Protein AF-A0A0A8K7W4-F1 (afdb_monomer_lite)

Foldseek 3Di:
DQPVPDDLQQWKDFLRWIWRWDQDPQGKIKTFTNQQPLVVVCSPCVNQPPPNNQPVAWDADDDPFGKTWHWGQDPVRDIFTKIKTWFLQQADDPDDFDPVQVVVADVVLVVPFGFADPNNLLSLLVPLQVWPPDPLQDRAAAWHFTMKIKHPDFADLVVSNHDPVRNVVNQVNRVVRCVPPIGRDRDDDDSGIIIITMTGDDDAAFQVVCCVVVLDPPVLLVQLQVVVQSNQVSSQKDQRRRDSRQWGAHADPVRDPCDDPVRRGRTYGYDRRRIDGGDPPDDPPPPPPPPPPPDD

Structure (mmCIF, N/CA/C/O backbone):
data_AF-A0A0A8K7W4-F1
#
_entry.id   AF-A0A0A8K7W4-F1
#
loop_
_atom_site.group_PDB
_atom_site.id
_atom_site.type_symbol
_atom_site.label_atom_id
_atom_site.label_alt_id
_atom_site.label_comp_id
_atom_site.label_asym_id
_atom_site.label_entity_id
_atom_site.label_seq_id
_atom_site.pdbx_PDB_ins_code
_atom_site.Cartn_x
_atom_site.Cartn_y
_atom_site.Cartn_z
_atom_site.occupancy
_atom_site.B_iso_or_equiv
_atom_site.auth_seq_id
_atom_site.auth_comp_id
_atom_site.auth_asym_id
_atom_site.auth_atom_id
_atom_site.pdbx_PDB_model_num
ATOM 1 N N . MET A 1 1 ? 16.636 -22.091 -4.682 1.00 82.31 1 MET A N 1
ATOM 2 C CA . MET A 1 1 ? 17.385 -20.881 -4.295 1.00 82.31 1 MET A CA 1
ATOM 3 C C . MET A 1 1 ? 16.558 -20.118 -3.275 1.00 82.31 1 MET A C 1
ATOM 5 O O . MET A 1 1 ? 15.370 -19.902 -3.529 1.00 82.31 1 MET A O 1
ATOM 9 N N . ALA A 1 2 ? 17.126 -19.801 -2.111 1.00 92.31 2 ALA A N 1
ATOM 10 C CA . ALA A 1 2 ? 16.447 -18.953 -1.137 1.00 92.31 2 ALA A CA 1
ATOM 11 C C . ALA A 1 2 ? 16.497 -17.483 -1.582 1.00 92.31 2 ALA A C 1
ATOM 13 O O . ALA A 1 2 ? 17.256 -17.124 -2.477 1.00 92.31 2 ALA A O 1
ATOM 14 N N . PHE A 1 3 ? 15.669 -16.637 -0.970 1.00 94.00 3 PHE A N 1
ATOM 15 C CA . PHE A 1 3 ? 15.637 -15.204 -1.278 1.00 94.00 3 PHE A CA 1
ATOM 16 C C . PHE A 1 3 ? 16.984 -14.521 -0.978 1.00 94.00 3 PHE A C 1
ATOM 18 O O . PHE A 1 3 ? 17.455 -13.699 -1.758 1.00 94.00 3 PHE A O 1
ATOM 25 N N . ASP A 1 4 ? 17.632 -14.893 0.128 1.00 92.94 4 ASP A N 1
ATOM 26 C CA . ASP A 1 4 ? 18.903 -14.289 0.551 1.00 92.94 4 ASP A CA 1
ATOM 27 C C . ASP A 1 4 ? 20.087 -14.696 -0.327 1.00 92.94 4 ASP A C 1
ATOM 29 O O . ASP A 1 4 ? 21.060 -13.949 -0.426 1.00 92.94 4 ASP A O 1
ATOM 33 N N . ASP A 1 5 ? 19.966 -15.815 -1.039 1.00 93.94 5 ASP A N 1
ATOM 34 C CA . ASP A 1 5 ? 21.011 -16.353 -1.913 1.00 93.94 5 ASP A CA 1
ATOM 35 C C . ASP A 1 5 ? 20.944 -15.777 -3.335 1.00 93.94 5 ASP A C 1
ATOM 37 O O . ASP A 1 5 ? 21.675 -16.221 -4.219 1.00 93.94 5 ASP A O 1
ATOM 41 N N . LEU A 1 6 ? 20.043 -14.818 -3.592 1.00 94.12 6 LEU A N 1
ATOM 42 C CA . LEU A 1 6 ? 19.925 -14.215 -4.915 1.00 94.12 6 LEU A CA 1
ATOM 43 C C . LEU A 1 6 ? 21.236 -13.513 -5.315 1.00 94.12 6 LEU A C 1
ATOM 45 O O . LEU A 1 6 ? 21.825 -12.805 -4.487 1.00 94.12 6 LEU A O 1
ATOM 49 N N . PRO A 1 7 ? 21.683 -13.656 -6.574 1.00 94.75 7 PRO A N 1
ATOM 50 C CA . PRO A 1 7 ? 22.788 -12.861 -7.097 1.00 94.75 7 PRO A CA 1
ATOM 51 C C . PRO A 1 7 ? 22.501 -11.353 -6.997 1.00 94.75 7 PRO A C 1
ATOM 53 O O . PRO A 1 7 ? 21.338 -10.929 -6.996 1.00 94.75 7 PRO A O 1
ATOM 56 N N . SER A 1 8 ? 23.547 -10.534 -6.867 1.00 93.06 8 SER A N 1
ATOM 57 C CA . SER A 1 8 ? 23.419 -9.093 -6.594 1.00 93.06 8 SER A CA 1
ATOM 58 C C . SER A 1 8 ? 22.695 -8.336 -7.709 1.00 93.06 8 SER A C 1
ATOM 60 O O . SER A 1 8 ? 21.991 -7.372 -7.425 1.00 93.06 8 SER A O 1
ATOM 62 N N . GLU A 1 9 ? 22.787 -8.809 -8.951 1.00 94.62 9 GLU A N 1
ATOM 63 C CA . GLU A 1 9 ? 22.097 -8.261 -10.118 1.00 94.62 9 GLU A CA 1
ATOM 64 C C . GLU A 1 9 ? 20.568 -8.445 -10.083 1.00 94.62 9 GLU A C 1
ATOM 66 O O . GLU A 1 9 ? 19.843 -7.731 -10.777 1.00 94.62 9 GLU A O 1
ATOM 71 N N . TYR A 1 10 ? 20.065 -9.361 -9.249 1.00 96.19 10 TYR A N 1
ATOM 72 C CA . TYR A 1 10 ? 18.632 -9.553 -8.999 1.00 96.19 10 TYR A CA 1
ATOM 73 C C . TYR A 1 10 ? 18.181 -8.956 -7.669 1.00 96.19 10 TYR A C 1
ATOM 75 O O . TYR A 1 10 ? 16.998 -9.029 -7.345 1.00 96.19 10 TYR A O 1
ATOM 83 N N . LYS A 1 11 ? 19.087 -8.389 -6.872 1.00 97.12 11 LYS A N 1
ATOM 84 C CA . LYS A 1 11 ? 18.750 -7.753 -5.599 1.00 97.12 11 LYS A CA 1
ATOM 85 C C . LYS A 1 11 ? 18.547 -6.262 -5.810 1.00 97.12 11 LYS A C 1
ATOM 87 O O . LYS A 1 11 ? 19.302 -5.628 -6.537 1.00 97.12 11 LYS A O 1
ATOM 92 N N . ALA A 1 12 ? 17.543 -5.711 -5.151 1.00 97.75 12 ALA A N 1
ATOM 93 C CA . ALA A 1 12 ? 17.333 -4.277 -5.040 1.00 97.75 12 ALA A CA 1
ATOM 94 C C . ALA A 1 12 ? 16.832 -3.960 -3.631 1.00 97.75 12 ALA A C 1
ATOM 96 O O . ALA A 1 12 ? 16.160 -4.790 -3.011 1.00 97.75 12 ALA A O 1
ATOM 97 N N . ARG A 1 13 ? 17.115 -2.758 -3.135 1.00 97.81 13 ARG A N 1
ATOM 98 C CA . ARG A 1 13 ? 16.588 -2.281 -1.855 1.00 97.81 13 ARG A CA 1
ATOM 99 C C . ARG A 1 13 ? 16.109 -0.845 -1.974 1.00 97.81 13 ARG A C 1
ATOM 101 O O . ARG A 1 13 ? 16.822 0.000 -2.499 1.00 97.81 13 ARG A O 1
ATOM 108 N N . ALA A 1 14 ? 14.921 -0.601 -1.436 1.00 97.81 14 ALA A N 1
ATOM 109 C CA . ALA A 1 14 ? 14.337 0.726 -1.289 1.00 97.81 14 ALA A CA 1
ATOM 110 C C . ALA A 1 14 ? 13.471 0.760 -0.024 1.00 97.81 14 ALA A C 1
ATOM 112 O O . ALA A 1 14 ? 12.779 -0.216 0.283 1.00 97.81 14 ALA A O 1
ATOM 113 N N . TYR A 1 15 ? 13.536 1.866 0.710 1.00 96.69 15 TYR A N 1
ATOM 114 C CA . TYR A 1 15 ? 12.810 2.143 1.948 1.00 96.69 15 TYR A CA 1
ATOM 115 C C . TYR A 1 15 ? 12.906 1.000 2.973 1.00 96.69 15 TYR A C 1
ATOM 117 O O . TYR A 1 15 ? 11.920 0.580 3.576 1.00 96.69 15 TYR A O 1
ATOM 125 N N . GLY A 1 16 ? 14.107 0.429 3.131 1.00 94.75 16 GLY A N 1
ATOM 126 C CA . GLY A 1 16 ? 14.370 -0.667 4.075 1.00 94.75 16 GLY A CA 1
ATOM 127 C C . GLY A 1 16 ? 13.765 -2.031 3.700 1.00 94.75 16 GLY A C 1
ATOM 128 O O . GLY A 1 16 ? 13.776 -2.957 4.526 1.00 94.75 16 GLY A O 1
ATOM 129 N N . VAL A 1 17 ? 13.253 -2.176 2.472 1.00 97.19 17 VAL A N 1
ATOM 130 C CA . VAL A 1 17 ? 12.689 -3.423 1.936 1.00 97.19 17 VAL A CA 1
ATOM 131 C C . VAL A 1 17 ? 13.624 -4.016 0.893 1.00 97.19 17 VAL A C 1
ATOM 133 O O . VAL A 1 17 ? 14.025 -3.342 -0.052 1.00 97.19 17 VAL A O 1
ATOM 136 N N . ASP A 1 18 ? 13.934 -5.300 1.058 1.00 97.50 18 ASP A N 1
ATOM 137 C CA . ASP A 1 18 ? 14.662 -6.084 0.064 1.00 97.50 18 ASP A CA 1
ATOM 138 C C . ASP A 1 18 ? 13.711 -6.644 -0.990 1.00 97.50 18 ASP A C 1
ATOM 140 O O . ASP A 1 18 ? 12.664 -7.224 -0.664 1.00 97.50 18 ASP A O 1
ATOM 144 N N . TYR A 1 19 ? 14.137 -6.551 -2.245 1.00 98.19 19 TYR A N 1
ATOM 145 C CA . TYR A 1 19 ? 13.419 -7.048 -3.404 1.00 98.19 19 TYR A CA 1
ATOM 146 C C . TYR A 1 19 ? 14.279 -7.998 -4.232 1.00 98.19 19 TYR A C 1
ATOM 148 O O . TYR A 1 19 ? 15.460 -7.747 -4.470 1.00 98.19 19 TYR A O 1
ATOM 156 N N . ALA A 1 20 ? 13.640 -9.042 -4.754 1.00 97.69 20 ALA A N 1
ATOM 157 C CA . ALA A 1 20 ? 14.099 -9.710 -5.959 1.00 97.69 20 ALA A CA 1
ATOM 158 C C . ALA A 1 20 ? 13.553 -8.933 -7.166 1.00 97.69 20 ALA A C 1
ATOM 160 O O . ALA A 1 20 ? 12.340 -8.939 -7.404 1.00 97.69 20 ALA A O 1
ATOM 161 N N . ARG A 1 21 ? 14.425 -8.241 -7.900 1.00 97.00 21 ARG A N 1
ATOM 162 C CA . ARG A 1 21 ? 14.105 -7.503 -9.124 1.00 97.00 21 ARG A CA 1
ATOM 163 C C . ARG A 1 21 ? 14.214 -8.432 -10.327 1.00 97.00 21 ARG A C 1
ATOM 165 O O . ARG A 1 21 ? 15.270 -8.989 -10.607 1.00 97.00 21 ARG A O 1
ATOM 172 N N . LEU A 1 22 ? 13.118 -8.565 -11.062 1.00 95.44 22 LEU A N 1
ATOM 173 C CA . LEU A 1 22 ? 13.018 -9.376 -12.267 1.00 95.44 22 LEU A CA 1
ATOM 174 C C . LEU A 1 22 ? 12.632 -8.485 -13.448 1.00 95.44 22 LEU A C 1
ATOM 176 O O . LEU A 1 22 ? 11.521 -7.953 -13.499 1.00 95.44 22 LEU A O 1
ATOM 180 N N . CYS A 1 23 ? 13.534 -8.362 -14.418 1.00 94.06 23 CYS A N 1
ATOM 181 C CA . CYS A 1 23 ? 13.220 -7.784 -15.721 1.00 94.06 23 CYS A CA 1
ATOM 182 C C . CYS A 1 23 ? 12.486 -8.835 -16.556 1.00 94.06 23 CYS A C 1
ATOM 184 O O . CYS A 1 23 ? 13.031 -9.897 -16.857 1.00 94.06 23 CYS A O 1
ATOM 186 N N . LEU A 1 24 ? 11.236 -8.560 -16.910 1.00 93.38 24 LEU A N 1
ATOM 187 C CA . LEU A 1 24 ? 10.410 -9.474 -17.686 1.00 93.38 24 LEU A CA 1
ATOM 188 C C . LEU A 1 24 ? 10.626 -9.264 -19.186 1.00 93.38 24 LEU A C 1
ATOM 190 O O . LEU A 1 24 ? 10.912 -8.157 -19.651 1.00 93.38 24 LEU A O 1
ATOM 194 N N . LEU A 1 25 ? 10.414 -10.333 -19.956 1.00 85.06 25 LEU A N 1
ATOM 195 C CA . LEU A 1 25 ? 10.383 -10.258 -21.414 1.00 85.06 25 LEU A CA 1
ATOM 196 C C . LEU A 1 25 ? 9.334 -9.218 -21.848 1.00 85.06 25 LEU A C 1
ATOM 198 O O . LEU A 1 25 ? 8.187 -9.272 -21.404 1.00 85.06 25 LEU A O 1
ATOM 202 N N . GLY A 1 26 ? 9.738 -8.253 -22.676 1.00 83.31 26 GLY A N 1
ATOM 203 C CA . GLY A 1 26 ? 8.896 -7.118 -23.075 1.00 83.31 26 GLY A CA 1
ATOM 204 C C . GLY A 1 26 ? 9.108 -5.831 -22.266 1.00 83.31 26 GLY A C 1
ATOM 205 O O . GLY A 1 26 ? 8.450 -4.838 -22.553 1.00 83.31 26 GLY A O 1
ATOM 206 N N . GLY A 1 27 ? 10.028 -5.812 -21.292 1.00 90.44 27 GLY A N 1
ATOM 207 C CA . GLY A 1 27 ? 10.525 -4.578 -20.656 1.00 90.44 27 GLY A CA 1
ATOM 208 C C . GLY A 1 27 ? 9.775 -4.115 -19.401 1.00 90.44 27 GLY A C 1
ATOM 209 O O . GLY A 1 27 ? 10.012 -3.002 -18.927 1.00 90.44 27 GLY A O 1
ATOM 210 N N . GLY A 1 28 ? 8.857 -4.939 -18.884 1.00 95.44 28 GLY A N 1
ATOM 211 C CA . GLY A 1 28 ? 8.225 -4.721 -17.581 1.00 95.44 28 GLY A CA 1
ATOM 212 C C . GLY A 1 28 ? 9.114 -5.194 -16.435 1.00 95.44 28 GLY A C 1
ATOM 213 O O . GLY A 1 28 ? 9.965 -6.063 -16.620 1.00 95.44 28 GLY A O 1
ATOM 214 N N . GLU A 1 29 ? 8.884 -4.669 -15.239 1.00 97.38 29 GLU A N 1
ATOM 215 C CA . GLU A 1 29 ? 9.682 -4.992 -14.054 1.00 97.38 29 GLU A CA 1
ATOM 216 C C . GLU A 1 29 ? 8.804 -5.514 -12.927 1.00 97.38 29 GLU A C 1
ATOM 218 O O . GLU A 1 29 ? 7.750 -4.951 -12.633 1.00 97.38 29 GLU A O 1
ATOM 223 N N . LEU A 1 30 ? 9.251 -6.586 -12.279 1.00 97.81 30 LEU A N 1
ATOM 224 C CA . LEU A 1 30 ? 8.610 -7.157 -11.103 1.00 97.81 30 LEU A CA 1
ATOM 225 C C . LEU A 1 30 ? 9.585 -7.136 -9.925 1.00 97.81 30 LEU A C 1
ATOM 227 O O . LEU A 1 30 ? 10.683 -7.676 -10.014 1.00 97.81 30 LEU A O 1
ATOM 231 N N . PHE A 1 31 ? 9.154 -6.565 -8.809 1.00 98.31 31 PHE A N 1
ATOM 232 C CA . PHE A 1 31 ? 9.896 -6.504 -7.556 1.00 98.31 31 PHE A CA 1
ATOM 233 C C . PHE A 1 31 ? 9.180 -7.374 -6.528 1.00 98.31 31 PHE A C 1
ATOM 235 O O . PHE A 1 31 ? 8.089 -7.030 -6.079 1.00 98.31 31 PHE A O 1
ATOM 242 N N . LEU A 1 32 ? 9.760 -8.517 -6.166 1.00 98.06 32 LEU A N 1
ATOM 243 C CA . LEU A 1 32 ? 9.189 -9.438 -5.179 1.00 98.06 32 LEU A CA 1
ATOM 244 C C . LEU A 1 32 ? 9.808 -9.192 -3.813 1.00 98.06 32 LEU A C 1
ATOM 246 O O . LEU A 1 32 ? 11.025 -9.246 -3.679 1.00 98.06 32 LEU A O 1
ATOM 250 N N . THR A 1 33 ? 8.986 -9.008 -2.787 1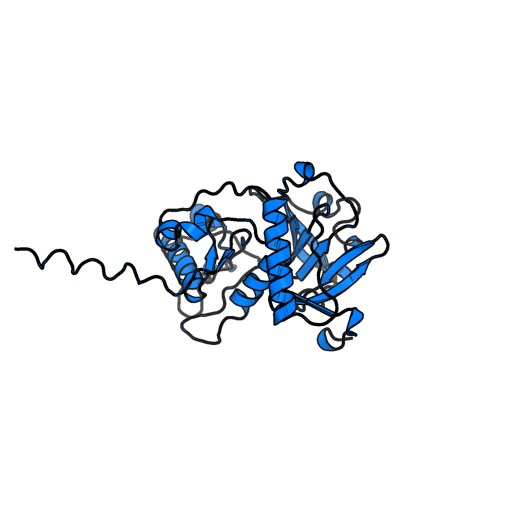.00 97.50 33 THR A N 1
ATOM 251 C CA . THR A 1 33 ? 9.486 -8.985 -1.409 1.00 97.50 33 THR A CA 1
ATOM 252 C C . THR A 1 33 ? 9.793 -10.405 -0.932 1.00 97.50 33 THR A C 1
ATOM 254 O O . THR A 1 33 ? 9.353 -11.402 -1.519 1.00 97.50 33 THR A O 1
ATOM 257 N N . ARG A 1 34 ? 10.440 -10.517 0.231 1.00 95.19 34 ARG A N 1
ATOM 258 C CA . ARG A 1 34 ? 10.579 -11.794 0.946 1.00 95.19 34 ARG A CA 1
ATOM 259 C C . ARG A 1 34 ? 9.234 -12.495 1.191 1.00 95.19 34 ARG A C 1
ATOM 261 O O . ARG A 1 34 ? 9.162 -13.719 1.111 1.00 95.19 34 ARG A O 1
ATOM 268 N N . TYR A 1 35 ? 8.159 -11.742 1.449 1.00 93.75 35 TYR A N 1
ATOM 269 C CA . TYR A 1 35 ? 6.816 -12.311 1.618 1.00 93.75 35 TYR A CA 1
ATOM 270 C C . TYR A 1 35 ? 6.252 -12.870 0.307 1.00 93.75 35 TYR A C 1
ATOM 272 O O . TYR A 1 35 ? 5.557 -13.887 0.323 1.00 93.75 35 TYR A O 1
ATOM 280 N N . GLY A 1 36 ? 6.545 -12.217 -0.820 1.00 93.81 36 GLY A N 1
ATOM 281 C CA . GLY A 1 36 ? 6.115 -12.647 -2.149 1.00 93.81 36 GLY A CA 1
ATOM 282 C C . GLY A 1 36 ? 6.945 -13.782 -2.744 1.00 93.81 36 GLY A C 1
ATOM 283 O O . GLY A 1 36 ? 6.450 -14.486 -3.621 1.00 93.81 36 GLY A O 1
ATOM 284 N N . TRP A 1 37 ? 8.172 -14.012 -2.263 1.00 93.56 37 TRP A N 1
ATOM 285 C CA . TRP A 1 37 ? 9.111 -14.968 -2.862 1.00 93.56 37 TRP A CA 1
ATOM 286 C C . TRP A 1 37 ? 8.556 -16.393 -2.983 1.00 93.56 37 TRP A C 1
ATOM 288 O O . TRP A 1 37 ? 8.626 -17.007 -4.050 1.00 93.56 37 TRP A O 1
ATOM 298 N N . GLY A 1 38 ? 7.914 -16.896 -1.922 1.00 88.88 38 GLY A N 1
ATOM 299 C CA . GLY A 1 38 ? 7.271 -18.218 -1.924 1.00 88.88 38 GLY A CA 1
ATOM 300 C C . GLY A 1 38 ? 6.084 -18.336 -2.893 1.00 88.88 38 GLY A C 1
ATOM 301 O O . GLY A 1 38 ? 5.632 -19.439 -3.193 1.00 88.88 38 GLY A O 1
ATOM 302 N N . LEU A 1 39 ? 5.589 -17.207 -3.403 1.00 88.31 39 LEU A N 1
ATOM 303 C CA . LEU A 1 39 ? 4.524 -17.106 -4.397 1.00 88.31 39 LEU A CA 1
ATOM 304 C C . LEU A 1 39 ? 5.039 -16.599 -5.753 1.00 88.31 39 LEU A C 1
ATOM 306 O O . LEU A 1 39 ? 4.220 -16.294 -6.614 1.00 88.31 39 LEU A O 1
ATOM 310 N N . SER A 1 40 ? 6.355 -16.533 -5.980 1.00 90.06 40 SER A N 1
ATOM 311 C CA . SER A 1 40 ? 6.983 -15.918 -7.165 1.00 90.06 40 SER A CA 1
ATOM 312 C C . SER A 1 40 ? 6.325 -16.308 -8.494 1.00 90.06 40 SER A C 1
ATOM 314 O O . SER A 1 40 ? 5.899 -15.435 -9.245 1.00 90.06 40 SER A O 1
ATOM 316 N N . LYS A 1 41 ? 6.119 -17.609 -8.750 1.00 88.75 41 LYS A N 1
ATOM 317 C CA . LYS A 1 41 ? 5.446 -18.108 -9.971 1.00 88.75 41 LYS A CA 1
ATOM 318 C C . LYS A 1 41 ? 4.016 -17.579 -10.157 1.00 88.75 41 LYS A C 1
ATOM 320 O O . LYS A 1 41 ? 3.548 -17.481 -11.285 1.00 88.75 41 LYS A O 1
ATOM 325 N N . ARG A 1 42 ? 3.308 -17.282 -9.064 1.00 89.94 42 ARG A N 1
ATOM 326 C CA . ARG A 1 42 ? 1.924 -16.771 -9.056 1.00 89.94 42 ARG A CA 1
ATOM 327 C C . ARG A 1 42 ? 1.852 -15.250 -8.966 1.00 89.94 42 ARG A C 1
ATOM 329 O O . ARG A 1 42 ? 0.838 -14.681 -9.341 1.00 89.94 42 ARG A O 1
ATOM 336 N N . ALA A 1 43 ? 2.923 -14.607 -8.515 1.00 89.69 43 ALA A N 1
ATOM 337 C CA . ALA A 1 43 ? 3.079 -13.161 -8.562 1.00 89.69 43 ALA A CA 1
ATOM 338 C C . ALA A 1 43 ? 3.478 -12.659 -9.965 1.00 89.69 43 ALA A C 1
ATOM 340 O O . ALA A 1 43 ? 3.355 -11.467 -10.236 1.00 89.69 43 ALA A O 1
ATOM 341 N N . LEU A 1 44 ? 3.903 -13.548 -10.876 1.00 92.38 44 LEU A N 1
ATOM 342 C CA . LEU A 1 44 ? 4.152 -13.194 -12.275 1.00 92.38 44 LEU A CA 1
ATOM 343 C C . LEU A 1 44 ? 2.885 -12.620 -12.942 1.00 92.38 44 LEU A C 1
ATOM 345 O O . LEU A 1 44 ? 1.823 -13.238 -12.836 1.00 92.38 44 LEU A O 1
ATOM 349 N N . PRO A 1 45 ? 2.995 -11.525 -13.720 1.00 92.38 45 PRO A N 1
ATOM 350 C CA . PRO A 1 45 ? 1.856 -10.872 -14.374 1.00 92.38 45 PRO A CA 1
ATOM 351 C C . PRO A 1 45 ? 0.993 -11.806 -15.226 1.00 92.38 45 PRO A C 1
ATOM 353 O O . PRO A 1 45 ? -0.213 -11.621 -15.307 1.00 92.38 45 PRO A O 1
ATOM 356 N N . LYS A 1 46 ? 1.564 -12.856 -15.830 1.00 91.12 46 LYS A N 1
ATOM 357 C CA . LYS A 1 46 ? 0.793 -13.848 -16.604 1.00 91.12 46 LYS A CA 1
ATOM 358 C C . LYS A 1 46 ? -0.325 -14.515 -15.787 1.00 91.12 46 LYS A C 1
ATOM 360 O O . LYS A 1 46 ? -1.316 -14.951 -16.359 1.00 91.12 46 LYS A O 1
ATOM 365 N N . ALA A 1 47 ? -0.167 -14.618 -14.468 1.00 89.12 47 ALA A N 1
ATOM 366 C CA . ALA A 1 47 ? -1.142 -15.272 -13.605 1.00 89.12 47 ALA A CA 1
ATOM 367 C C . ALA A 1 47 ? -2.355 -14.391 -13.263 1.00 89.12 47 ALA A C 1
ATOM 369 O O . ALA A 1 47 ? -3.381 -14.942 -12.878 1.00 89.12 47 ALA A O 1
ATOM 370 N N . TRP A 1 48 ? -2.247 -13.062 -13.371 1.00 92.19 48 TRP A N 1
ATOM 371 C CA . TRP A 1 48 ? -3.266 -12.146 -12.837 1.00 92.19 48 TRP A CA 1
ATOM 372 C C . TRP A 1 48 ? -3.417 -10.816 -13.594 1.00 92.19 48 TRP A C 1
ATOM 374 O O . TRP A 1 48 ? -4.450 -10.183 -13.462 1.00 92.19 48 TRP A O 1
ATOM 384 N N . PHE A 1 49 ? -2.435 -10.360 -14.372 1.00 93.69 49 PHE A N 1
ATOM 385 C CA . PHE A 1 49 ? -2.452 -9.052 -15.043 1.00 93.69 49 PHE A CA 1
ATOM 386 C C . PHE A 1 49 ? -2.717 -9.117 -16.546 1.00 93.69 49 PHE A C 1
ATOM 388 O O . PHE A 1 49 ? -3.498 -8.326 -17.069 1.00 93.69 49 PHE A O 1
ATOM 395 N N . ILE A 1 50 ? -2.012 -10.014 -17.242 1.00 91.25 50 ILE A N 1
ATOM 396 C CA . ILE A 1 50 ? -2.069 -10.115 -18.706 1.00 91.25 50 ILE A CA 1
ATOM 397 C C . ILE A 1 50 ? -3.513 -10.370 -19.139 1.00 91.25 50 ILE A C 1
ATOM 399 O O . ILE A 1 50 ? -4.220 -11.123 -18.472 1.00 91.25 50 ILE A O 1
ATOM 403 N N . ASP A 1 51 ? -3.932 -9.708 -20.218 1.00 91.50 51 ASP A N 1
ATOM 404 C CA . ASP A 1 51 ? -5.307 -9.716 -20.734 1.00 91.50 51 ASP A CA 1
ATOM 405 C C . ASP A 1 51 ? -6.354 -9.222 -19.720 1.00 91.50 51 ASP A C 1
ATOM 407 O O . ASP A 1 51 ? -7.511 -9.592 -19.792 1.00 91.50 51 ASP A O 1
ATOM 411 N N . GLN A 1 52 ? -5.955 -8.381 -18.756 1.00 92.69 52 GLN A N 1
ATOM 412 C CA . GLN A 1 52 ? -6.847 -7.838 -17.718 1.00 92.69 52 GLN A CA 1
ATOM 413 C C . GLN A 1 52 ? -7.486 -8.914 -16.820 1.00 92.69 52 GLN A C 1
ATOM 415 O O . GLN A 1 52 ? -8.527 -8.690 -16.207 1.00 92.69 52 GLN A O 1
ATOM 420 N N . ARG A 1 53 ? -6.821 -10.065 -16.644 1.00 92.81 53 ARG A N 1
ATOM 421 C CA . ARG A 1 53 ? -7.301 -11.181 -15.801 1.00 92.81 53 ARG A CA 1
ATOM 422 C C . ARG A 1 53 ? -7.741 -10.781 -14.389 1.00 92.81 53 ARG A C 1
ATOM 424 O O . ARG A 1 53 ? -8.596 -11.452 -13.814 1.00 92.81 53 ARG A O 1
ATOM 431 N N . TYR A 1 54 ? -7.164 -9.729 -13.808 1.00 94.50 54 TYR A N 1
ATOM 432 C CA . TYR A 1 54 ? -7.527 -9.228 -12.477 1.00 94.50 54 TYR A CA 1
ATOM 433 C C . TYR A 1 54 ? -8.971 -8.722 -12.428 1.00 94.50 54 TYR A C 1
ATOM 435 O O . TYR A 1 54 ? -9.585 -8.759 -11.367 1.00 94.50 54 TYR A O 1
ATOM 443 N N . GLU A 1 55 ? -9.495 -8.252 -13.556 1.00 94.56 55 GLU A N 1
ATOM 444 C CA . GLU A 1 55 ? -10.861 -7.771 -13.710 1.00 94.56 55 GLU A CA 1
ATOM 445 C C . GLU A 1 55 ? -11.797 -8.916 -14.100 1.00 94.56 55 GLU A C 1
ATOM 447 O O . GLU A 1 55 ? -12.866 -9.049 -13.518 1.00 94.56 55 GLU A O 1
ATOM 452 N N . GLU A 1 56 ? -11.359 -9.802 -14.999 1.00 92.62 56 GLU A N 1
ATOM 453 C CA . GLU A 1 56 ? -12.156 -10.955 -15.444 1.00 92.62 56 GLU A CA 1
ATOM 454 C C . GLU A 1 56 ? -12.410 -11.981 -14.329 1.00 92.62 56 GLU A C 1
ATOM 456 O O . GLU A 1 56 ? -13.488 -12.565 -14.236 1.00 92.62 56 GLU A O 1
ATOM 461 N N . THR A 1 57 ? -11.394 -12.244 -13.501 1.00 91.25 57 THR A N 1
ATOM 462 C CA . THR A 1 57 ? -11.437 -13.295 -12.464 1.00 91.25 57 THR A CA 1
ATOM 463 C C . THR A 1 57 ? -11.551 -12.741 -11.051 1.00 91.25 57 THR A C 1
ATOM 465 O O . THR A 1 57 ? -11.847 -13.485 -10.113 1.00 91.25 57 THR A O 1
ATOM 468 N N . GLY A 1 58 ? -11.269 -11.451 -10.881 1.00 94.12 58 GLY A N 1
ATOM 469 C CA . GLY A 1 58 ? -11.321 -10.782 -9.594 1.00 94.12 58 GLY A CA 1
ATOM 470 C C . GLY A 1 58 ? -12.641 -10.064 -9.354 1.00 94.12 58 GLY A C 1
ATOM 471 O O . GLY A 1 58 ? -13.500 -9.941 -10.219 1.00 94.12 58 GLY A O 1
ATOM 472 N N . LYS A 1 59 ? -12.785 -9.552 -8.135 1.00 96.00 59 LYS A N 1
ATOM 473 C CA . LYS A 1 59 ? -13.872 -8.655 -7.741 1.00 96.00 59 LYS A CA 1
ATOM 474 C C . LYS A 1 59 ? -13.281 -7.291 -7.411 1.00 96.00 59 LYS A C 1
ATOM 476 O O . LYS A 1 59 ? -12.410 -7.206 -6.539 1.00 96.00 59 LYS A O 1
ATOM 481 N N . LYS A 1 60 ? -13.762 -6.232 -8.067 1.00 96.31 60 LYS A N 1
ATOM 482 C CA . LYS A 1 60 ? -13.440 -4.853 -7.675 1.00 96.31 60 LYS A CA 1
ATOM 483 C C . LYS A 1 60 ? -13.955 -4.604 -6.257 1.00 96.31 60 LYS A C 1
ATOM 485 O O . LYS A 1 60 ? -15.084 -4.969 -5.936 1.00 96.31 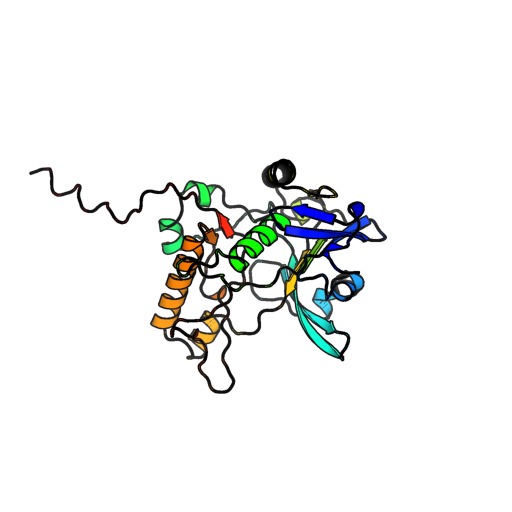60 LYS A O 1
ATOM 490 N N . LEU A 1 61 ? -13.103 -4.048 -5.407 1.00 93.06 61 LEU A N 1
ATOM 491 C CA . LEU A 1 61 ? -13.457 -3.681 -4.040 1.00 93.06 61 LEU A CA 1
ATOM 492 C C . LEU A 1 61 ? -13.975 -2.245 -4.007 1.00 93.06 61 LEU A C 1
ATOM 494 O O . LEU A 1 61 ? -13.537 -1.409 -4.800 1.00 93.06 61 LEU A O 1
ATOM 498 N N . ASP A 1 62 ? -14.886 -1.974 -3.079 1.00 87.19 62 ASP A N 1
ATOM 499 C CA . ASP A 1 62 ? -15.446 -0.639 -2.895 1.00 87.19 62 ASP A CA 1
ATOM 500 C C . ASP A 1 62 ? -14.375 0.345 -2.408 1.00 87.19 62 ASP A C 1
ATOM 502 O O . ASP A 1 62 ? -13.489 -0.001 -1.622 1.00 87.19 62 ASP A O 1
ATOM 506 N N . GLY A 1 63 ? -14.452 1.588 -2.885 1.00 84.31 63 GLY A N 1
ATOM 507 C CA . GLY A 1 63 ? -13.507 2.650 -2.548 1.00 84.31 63 GLY A CA 1
ATOM 508 C C . GLY A 1 63 ? -13.215 3.586 -3.720 1.00 84.31 63 GLY A C 1
ATOM 509 O O . GLY A 1 63 ? -13.739 3.426 -4.821 1.00 84.31 63 GLY A O 1
ATOM 510 N N . THR A 1 64 ? -12.365 4.586 -3.473 1.00 82.19 64 THR A N 1
ATOM 511 C CA . THR A 1 64 ? -11.965 5.582 -4.488 1.00 82.19 64 THR A CA 1
ATOM 512 C C . THR A 1 64 ? -10.777 5.135 -5.343 1.00 82.19 64 THR A C 1
ATOM 514 O O . THR A 1 64 ? -10.512 5.730 -6.384 1.00 82.19 64 THR A O 1
ATOM 517 N N . GLY A 1 65 ? -10.050 4.099 -4.914 1.00 86.62 65 GLY A N 1
ATOM 518 C CA . GLY A 1 65 ? -8.928 3.519 -5.650 1.00 86.62 65 GLY A CA 1
ATOM 519 C C . GLY A 1 65 ? -9.338 2.386 -6.595 1.00 86.62 65 GLY A C 1
ATOM 520 O O . GLY A 1 65 ? -10.433 1.829 -6.515 1.00 86.62 65 GLY A O 1
ATOM 521 N N . THR A 1 66 ? -8.414 1.990 -7.469 1.00 94.44 66 THR A N 1
ATOM 522 C CA . THR A 1 66 ? -8.581 0.823 -8.345 1.00 94.44 66 THR A CA 1
ATOM 523 C C . THR A 1 66 ? -7.974 -0.402 -7.667 1.00 94.44 66 THR A C 1
ATOM 525 O O . THR A 1 66 ? -6.769 -0.657 -7.761 1.00 94.44 66 THR A O 1
ATOM 528 N N . VAL A 1 67 ? -8.816 -1.133 -6.932 1.00 96.25 67 VAL A N 1
ATOM 529 C CA . VAL A 1 67 ? -8.414 -2.279 -6.109 1.00 96.25 67 VAL A CA 1
ATOM 530 C C . VAL A 1 67 ? -9.286 -3.491 -6.419 1.00 96.25 67 VAL A C 1
ATOM 532 O O . VAL A 1 67 ? -10.510 -3.397 -6.428 1.00 96.25 67 VAL A O 1
ATOM 535 N N . TYR A 1 68 ? -8.656 -4.644 -6.623 1.00 97.44 68 TYR A N 1
ATOM 536 C CA . TYR A 1 68 ? -9.321 -5.912 -6.910 1.00 97.44 68 TYR A CA 1
ATOM 537 C C . TYR A 1 68 ? -8.891 -6.984 -5.913 1.00 97.44 68 TYR A C 1
ATOM 539 O O . TYR A 1 68 ? -7.707 -7.108 -5.594 1.00 97.44 68 TYR A O 1
ATOM 547 N N . ARG A 1 69 ? -9.841 -7.804 -5.461 1.00 96.19 69 ARG A N 1
ATOM 548 C CA . ARG A 1 69 ? -9.565 -9.101 -4.836 1.00 96.19 69 ARG A CA 1
ATOM 549 C C . ARG A 1 69 ? -9.513 -10.150 -5.936 1.00 96.19 69 ARG A C 1
ATOM 551 O O . ARG A 1 69 ? -10.520 -10.381 -6.596 1.00 96.19 69 ARG A O 1
ATOM 558 N N . VAL A 1 70 ? -8.359 -10.782 -6.117 1.00 95.56 70 VAL A N 1
ATOM 559 C CA . VAL A 1 70 ? -8.125 -11.757 -7.189 1.00 95.56 70 VAL A CA 1
ATOM 560 C C . VAL A 1 70 ? -7.816 -13.125 -6.575 1.00 95.56 70 VAL A C 1
ATOM 562 O O . VAL A 1 70 ? -6.947 -13.210 -5.702 1.00 95.56 70 VAL A O 1
ATOM 565 N N . PRO A 1 71 ? -8.492 -14.204 -6.997 1.00 92.88 71 PRO A N 1
ATOM 566 C CA . PRO A 1 71 ? -8.132 -15.555 -6.594 1.00 92.88 71 PRO A CA 1
ATOM 567 C C . PRO A 1 71 ? -6.894 -16.036 -7.365 1.00 92.88 71 PRO A C 1
ATOM 569 O O . PRO A 1 71 ? -6.829 -15.951 -8.588 1.00 92.88 71 PRO A O 1
ATOM 572 N N . ILE A 1 72 ? -5.912 -16.600 -6.662 1.00 89.75 72 ILE A N 1
ATOM 573 C CA . ILE A 1 72 ? -4.749 -17.266 -7.260 1.00 89.75 72 ILE A CA 1
ATOM 574 C C . ILE A 1 72 ? -4.673 -18.733 -6.839 1.00 89.75 72 ILE A C 1
ATOM 576 O O . ILE A 1 72 ? -4.789 -19.084 -5.664 1.00 89.75 72 ILE A O 1
ATOM 580 N N . VAL A 1 73 ? -4.420 -19.608 -7.810 1.00 83.50 73 VAL A N 1
ATOM 581 C CA . VAL A 1 73 ? -4.226 -21.044 -7.572 1.00 83.50 73 VAL A CA 1
ATOM 582 C C . VAL A 1 73 ? -2.825 -21.285 -7.008 1.00 83.50 73 VAL A C 1
ATOM 584 O O . VAL A 1 73 ? -1.837 -20.842 -7.594 1.00 83.50 73 VAL A O 1
ATOM 587 N N . VAL A 1 74 ? -2.696 -22.015 -5.900 1.00 78.81 74 VAL A N 1
ATOM 588 C CA . VAL A 1 74 ? -1.402 -22.441 -5.332 1.00 78.81 74 VAL A CA 1
ATOM 589 C C . VAL A 1 74 ? -1.158 -23.948 -5.559 1.00 78.81 74 VAL A C 1
ATOM 591 O O . VAL A 1 74 ? -2.101 -24.668 -5.874 1.00 78.81 74 VAL A O 1
ATOM 594 N N . PRO A 1 75 ? 0.092 -24.458 -5.464 1.00 65.69 75 PRO A N 1
ATOM 595 C CA . PRO A 1 75 ? 0.460 -25.809 -5.928 1.00 65.69 75 PRO A CA 1
ATOM 596 C C . PRO A 1 75 ? -0.328 -26.993 -5.343 1.00 65.69 75 PRO A C 1
ATOM 598 O O . PRO A 1 75 ? -0.392 -28.031 -5.983 1.00 65.69 75 PRO A O 1
ATOM 601 N N . VAL A 1 76 ? -0.956 -26.846 -4.173 1.00 68.44 76 VAL A N 1
ATOM 602 C CA . VAL A 1 76 ? -1.763 -27.906 -3.529 1.00 68.44 76 VAL A CA 1
ATOM 603 C C . VAL A 1 76 ? -3.234 -27.861 -3.991 1.00 68.44 76 VAL A C 1
ATOM 605 O O . VAL A 1 76 ? -4.134 -28.267 -3.268 1.00 68.44 76 VAL A O 1
ATOM 608 N N . GLY A 1 77 ? -3.525 -27.251 -5.145 1.00 60.81 77 GLY A N 1
ATOM 609 C CA . GLY A 1 77 ? -4.895 -27.050 -5.645 1.00 60.81 77 GLY A CA 1
ATOM 610 C C . GLY A 1 77 ? -5.742 -26.061 -4.831 1.00 60.81 77 GLY A C 1
ATOM 611 O O . GLY A 1 77 ? -6.844 -25.717 -5.241 1.00 60.81 77 GLY A O 1
ATOM 612 N N . ALA A 1 78 ? -5.235 -25.564 -3.701 1.00 72.81 78 ALA A N 1
ATOM 613 C CA . ALA A 1 78 ? -5.899 -24.536 -2.917 1.00 72.81 78 ALA A CA 1
ATOM 614 C C . ALA A 1 78 ? -5.894 -23.186 -3.653 1.00 72.81 78 ALA A C 1
ATOM 616 O O . ALA A 1 78 ? -4.945 -22.843 -4.363 1.00 72.81 78 ALA A O 1
ATOM 617 N N . THR A 1 79 ? -6.925 -22.384 -3.414 1.00 80.62 79 THR A N 1
ATOM 618 C CA . THR A 1 79 ? -6.991 -20.991 -3.864 1.00 80.62 79 THR A CA 1
ATOM 619 C C . THR A 1 79 ? -6.621 -20.074 -2.705 1.00 80.62 79 THR A C 1
ATOM 621 O O . THR A 1 79 ? -7.063 -20.269 -1.569 1.00 80.62 79 THR A O 1
ATOM 624 N N . LYS A 1 80 ? -5.782 -19.073 -2.970 1.00 86.50 80 LYS A N 1
ATOM 625 C CA . LYS A 1 80 ? -5.532 -17.960 -2.051 1.00 86.50 80 LYS A CA 1
ATOM 626 C C . LYS A 1 80 ? -5.984 -16.673 -2.704 1.00 86.50 80 LYS A C 1
ATOM 628 O O . LYS A 1 80 ? -5.768 -16.486 -3.891 1.00 86.50 80 LYS A O 1
ATOM 633 N N . ASP A 1 81 ? -6.540 -15.775 -1.911 1.00 92.25 81 ASP A N 1
ATOM 634 C CA . ASP A 1 81 ? -6.870 -14.443 -2.392 1.00 92.25 81 ASP A CA 1
ATOM 635 C C . ASP A 1 81 ? -5.686 -13.497 -2.217 1.00 92.25 81 ASP A C 1
ATOM 637 O O . ASP A 1 81 ? -4.942 -13.539 -1.225 1.00 92.25 81 ASP A O 1
ATOM 641 N N . VAL A 1 82 ? -5.547 -12.614 -3.189 1.00 94.81 82 VAL A N 1
ATOM 642 C CA . VAL A 1 82 ? -4.588 -11.514 -3.217 1.00 94.81 82 VAL A CA 1
ATOM 643 C C . VAL A 1 82 ? -5.322 -10.224 -3.539 1.00 94.81 82 VAL A C 1
ATOM 645 O O . VAL A 1 82 ? -6.444 -10.233 -4.045 1.00 94.81 82 VAL A O 1
ATOM 648 N N . VAL A 1 83 ? -4.682 -9.106 -3.228 1.00 96.31 83 VAL A N 1
ATOM 649 C CA . VAL A 1 83 ? -5.156 -7.778 -3.598 1.00 96.31 83 VAL A CA 1
ATOM 650 C C . VAL A 1 83 ? -4.257 -7.236 -4.694 1.00 96.31 83 VAL A C 1
ATOM 652 O O . VAL A 1 83 ? -3.044 -7.154 -4.501 1.00 96.31 83 VAL A O 1
ATOM 655 N N . VAL A 1 84 ? -4.861 -6.849 -5.811 1.00 97.38 84 VAL A N 1
ATOM 656 C CA . VAL A 1 84 ? -4.225 -6.094 -6.891 1.00 97.38 84 VAL A CA 1
ATOM 657 C C . VAL A 1 84 ? -4.662 -4.643 -6.742 1.00 97.38 84 VAL A C 1
ATOM 659 O O . VAL A 1 84 ? -5.850 -4.347 -6.838 1.00 97.38 84 VAL A O 1
ATOM 662 N N . LYS A 1 85 ? -3.718 -3.744 -6.473 1.00 97.25 85 LYS A N 1
ATOM 663 C CA . LYS A 1 85 ? -3.972 -2.318 -6.241 1.00 97.25 85 LYS A CA 1
ATOM 664 C C . LYS A 1 85 ? -3.121 -1.478 -7.182 1.00 97.25 85 LYS A C 1
ATOM 666 O O . LYS A 1 85 ? -1.903 -1.623 -7.200 1.00 97.25 85 LYS A O 1
ATOM 671 N N . PHE A 1 86 ? -3.750 -0.584 -7.931 1.00 97.62 86 PHE A N 1
ATOM 672 C CA . PHE A 1 86 ? -3.045 0.360 -8.794 1.00 97.62 86 PHE A CA 1
ATOM 673 C C . PHE A 1 86 ? -2.629 1.578 -7.968 1.00 97.62 86 PHE A C 1
ATOM 675 O O . PHE A 1 86 ? -3.453 2.176 -7.281 1.00 97.62 86 PHE A O 1
ATOM 682 N N . SER A 1 87 ? -1.341 1.913 -8.003 1.00 97.50 87 SER A N 1
ATOM 683 C CA . SER A 1 87 ? -0.780 3.030 -7.248 1.00 97.50 87 SER A CA 1
ATOM 684 C C . SER A 1 87 ? -1.278 4.367 -7.785 1.00 97.50 87 SER A C 1
ATOM 686 O O . SER A 1 87 ? -1.243 4.621 -8.989 1.00 97.50 87 SER A O 1
ATOM 688 N N . ARG A 1 88 ? -1.647 5.254 -6.861 1.00 97.12 88 ARG A N 1
ATOM 689 C CA . ARG A 1 88 ? -2.030 6.642 -7.139 1.00 97.12 88 ARG A CA 1
ATOM 690 C C . ARG A 1 88 ? -0.863 7.625 -7.012 1.00 97.12 88 ARG A C 1
ATOM 692 O O . ARG A 1 88 ? -1.079 8.819 -6.828 1.00 97.12 88 ARG A O 1
ATOM 699 N N . VAL A 1 89 ? 0.381 7.142 -7.088 1.00 97.62 89 VAL A N 1
ATOM 700 C CA . VAL A 1 89 ? 1.581 7.976 -6.910 1.00 97.62 89 VAL A CA 1
ATOM 701 C C . VAL A 1 89 ? 1.529 9.241 -7.769 1.00 97.62 89 VAL A C 1
ATOM 703 O O . VAL A 1 89 ? 1.315 9.189 -8.988 1.00 97.62 89 VAL A O 1
ATOM 706 N N . ALA A 1 90 ? 1.760 10.377 -7.105 1.00 96.94 90 ALA A N 1
ATOM 707 C CA . ALA A 1 90 ? 1.740 11.717 -7.682 1.00 96.94 90 ALA A CA 1
ATOM 708 C C . ALA A 1 90 ? 0.410 12.138 -8.345 1.00 96.94 90 ALA A C 1
ATOM 710 O O . ALA A 1 90 ? 0.413 13.035 -9.188 1.00 96.94 90 ALA A O 1
ATOM 711 N N . GLN A 1 91 ? -0.713 11.529 -7.962 1.00 95.94 91 GLN A N 1
ATOM 712 C CA . GLN A 1 91 ? -2.049 12.072 -8.218 1.00 95.94 91 GLN A CA 1
ATOM 713 C C . GLN A 1 91 ? -2.446 13.105 -7.158 1.00 95.94 91 GLN A C 1
ATOM 715 O O . GLN A 1 91 ? -1.827 13.198 -6.096 1.00 95.94 91 GLN A O 1
ATOM 720 N N . ASP A 1 92 ? -3.501 13.865 -7.448 1.00 91.38 92 ASP A N 1
ATOM 721 C CA . ASP A 1 92 ? -4.140 14.735 -6.464 1.00 91.38 92 ASP A CA 1
ATOM 722 C C . ASP A 1 92 ? -4.795 13.939 -5.341 1.00 91.38 92 ASP A C 1
ATOM 724 O O . ASP A 1 92 ? -5.487 12.953 -5.590 1.00 91.38 92 ASP A O 1
ATOM 728 N N . VAL A 1 93 ? -4.605 14.400 -4.104 1.00 88.25 93 VAL A N 1
ATOM 729 C CA . VAL A 1 93 ? -5.214 13.787 -2.925 1.00 88.25 93 VAL A CA 1
ATOM 730 C C . VAL A 1 93 ? -6.520 14.515 -2.592 1.00 88.25 93 VAL A C 1
ATOM 732 O O . VAL A 1 93 ? -6.476 15.664 -2.151 1.00 88.25 93 VAL A O 1
ATOM 735 N N . PRO A 1 94 ? -7.692 13.876 -2.749 1.00 78.81 94 PRO A N 1
ATOM 736 C CA . PRO A 1 94 ? -8.960 14.453 -2.320 1.00 78.81 94 PRO A CA 1
ATOM 737 C C . PRO A 1 94 ? -9.130 14.230 -0.812 1.00 78.81 94 PRO A C 1
ATOM 739 O O . PRO A 1 94 ? -9.862 13.332 -0.398 1.00 78.81 94 PRO A O 1
ATOM 742 N N . ILE A 1 95 ? -8.390 14.970 0.020 1.00 69.62 95 ILE A N 1
ATOM 743 C CA . ILE A 1 95 ? -8.356 14.678 1.456 1.00 69.62 95 ILE A CA 1
ATOM 744 C C . ILE A 1 95 ? -9.445 15.405 2.246 1.00 69.62 95 ILE A C 1
ATOM 746 O O . ILE A 1 95 ? -9.572 16.628 2.194 1.00 69.62 95 ILE A O 1
ATOM 750 N N . PHE A 1 96 ? -10.172 14.628 3.046 1.00 72.81 96 PHE A N 1
ATOM 751 C CA . PHE A 1 96 ? -10.922 15.095 4.204 1.00 72.81 96 PHE A CA 1
ATOM 752 C C . PHE A 1 96 ? -10.308 14.415 5.425 1.00 72.81 96 PHE A C 1
ATOM 754 O O . PHE A 1 96 ? -10.476 13.215 5.612 1.00 72.81 96 PHE A O 1
ATOM 761 N N . VAL A 1 97 ? -9.539 15.167 6.212 1.00 76.00 97 VAL A N 1
ATOM 762 C CA . VAL A 1 97 ? -8.910 14.640 7.429 1.00 76.00 97 VAL A CA 1
ATOM 763 C C . VAL A 1 97 ? -9.899 14.777 8.580 1.00 76.00 97 VAL A C 1
ATOM 765 O O . VAL A 1 97 ? -10.302 15.894 8.916 1.00 76.00 97 VAL A O 1
ATOM 768 N N . ASP A 1 98 ? -10.275 13.656 9.192 1.00 76.38 98 ASP A N 1
ATOM 769 C CA . ASP A 1 98 ? -11.148 13.658 10.365 1.00 76.38 98 ASP A CA 1
ATOM 770 C C . ASP A 1 98 ? -10.493 14.413 11.535 1.00 76.38 98 ASP A C 1
ATOM 772 O O . ASP A 1 98 ? -9.276 14.355 11.731 1.00 76.38 98 ASP A O 1
ATOM 776 N N . LYS A 1 99 ? -11.304 15.105 12.353 1.00 75.38 99 LYS A N 1
ATOM 777 C CA . LYS A 1 99 ? -10.815 15.942 13.471 1.00 75.38 99 LYS A CA 1
ATOM 778 C C . LYS A 1 99 ? -9.795 15.240 14.381 1.00 75.38 99 LYS A C 1
ATOM 780 O O . LYS A 1 99 ? -8.758 15.853 14.630 1.00 75.38 99 LYS A O 1
ATOM 785 N N . PRO A 1 100 ? -10.008 13.979 14.822 1.00 73.38 100 PRO A N 1
ATOM 786 C CA . PRO A 1 100 ? -9.041 13.299 15.681 1.00 73.38 100 PRO A CA 1
ATOM 787 C C . PRO A 1 100 ? -7.669 13.155 15.019 1.00 73.38 100 PRO A C 1
ATOM 789 O O . PRO A 1 100 ? -6.652 13.336 15.671 1.00 73.38 100 PRO A O 1
ATOM 792 N N . VAL A 1 101 ? -7.617 12.894 13.711 1.00 76.88 101 VAL A N 1
ATOM 793 C CA . VAL A 1 101 ? -6.351 12.816 12.971 1.00 76.88 101 VAL A CA 1
ATOM 794 C C . VAL A 1 101 ? -5.739 14.208 12.813 1.00 76.88 101 VAL A C 1
ATOM 796 O O . VAL A 1 101 ? -4.537 14.370 13.008 1.00 76.88 101 VAL A O 1
ATOM 799 N N . ALA A 1 102 ? -6.549 15.228 12.517 1.00 79.88 102 ALA A N 1
ATOM 800 C CA . ALA A 1 102 ? -6.079 16.599 12.322 1.00 79.88 102 ALA A CA 1
ATOM 801 C C . ALA A 1 102 ? -5.449 17.215 13.585 1.00 79.88 102 ALA A C 1
ATOM 803 O O . ALA A 1 102 ? -4.492 17.979 13.482 1.00 79.88 102 ALA A O 1
ATOM 804 N N . GLU A 1 103 ? -5.950 16.873 14.773 1.00 80.31 103 GLU A N 1
ATOM 805 C CA . GLU A 1 103 ? -5.382 17.311 16.059 1.00 80.31 103 GLU A CA 1
ATOM 806 C C . GLU A 1 103 ? -4.037 16.642 16.370 1.00 80.31 103 GLU A C 1
ATOM 808 O O . GLU A 1 103 ? -3.212 17.188 17.107 1.00 80.31 103 GLU A O 1
ATOM 813 N N . LEU A 1 104 ? -3.802 15.477 15.767 1.00 76.00 104 LEU A N 1
ATOM 814 C CA . LEU A 1 104 ? -2.628 14.647 15.972 1.00 76.00 104 LEU A CA 1
ATOM 815 C C . LEU A 1 104 ? -1.470 14.975 15.011 1.00 76.00 104 LEU A C 1
ATOM 817 O O . LEU A 1 104 ? -0.354 14.505 15.209 1.00 76.00 104 LEU A O 1
ATOM 821 N N . VAL A 1 105 ? -1.669 15.764 13.962 1.00 81.81 105 VAL A N 1
ATOM 822 C CA . VAL A 1 105 ? -0.611 15.983 12.961 1.00 81.81 105 VAL A CA 1
ATOM 823 C C . VAL A 1 105 ? -0.304 17.465 12.771 1.00 81.81 105 VAL A C 1
ATOM 825 O O . VAL A 1 105 ? -1.213 18.296 12.823 1.00 81.81 105 VAL A O 1
ATOM 828 N N . PRO A 1 106 ? 0.965 17.844 12.521 1.00 84.88 106 PRO A N 1
ATOM 829 C CA . PRO A 1 106 ? 1.280 19.198 12.096 1.00 84.88 106 PRO A CA 1
ATOM 830 C C . PRO A 1 106 ? 0.489 19.539 10.839 1.00 84.88 106 PRO A C 1
ATOM 832 O O . PRO A 1 106 ? 0.374 18.722 9.921 1.00 84.88 106 PRO A O 1
ATOM 835 N N . ARG A 1 107 ? 0.020 20.784 10.751 1.00 84.44 107 ARG A N 1
ATOM 836 C CA . ARG A 1 107 ? -0.717 21.253 9.575 1.00 84.44 107 ARG A CA 1
ATOM 837 C C . ARG A 1 107 ? 0.092 21.091 8.282 1.00 84.44 107 ARG A C 1
ATOM 839 O O . ARG A 1 107 ? -0.472 20.717 7.261 1.00 84.44 107 ARG A O 1
ATOM 846 N N . SER A 1 108 ? 1.415 21.240 8.358 1.00 85.12 108 SER A N 1
ATOM 847 C CA . SER A 1 108 ? 2.329 21.000 7.238 1.00 85.12 108 SER A CA 1
ATOM 848 C C . SER A 1 108 ? 2.289 19.564 6.703 1.00 85.12 108 SER A C 1
ATOM 850 O O . SER A 1 108 ? 2.484 19.373 5.508 1.00 85.12 108 SER A O 1
ATOM 852 N N . VAL A 1 109 ? 2.014 18.553 7.532 1.00 85.44 109 VAL A N 1
ATOM 853 C CA . VAL A 1 109 ? 1.865 17.164 7.063 1.00 85.44 109 VAL A CA 1
ATOM 854 C C . VAL A 1 109 ? 0.577 17.010 6.250 1.00 85.44 109 VAL A C 1
ATOM 856 O O . VAL A 1 109 ? 0.580 16.325 5.230 1.00 85.44 109 VAL A O 1
ATOM 859 N N . ILE A 1 110 ? -0.501 17.685 6.661 1.00 86.25 110 ILE A N 1
ATOM 860 C CA . ILE A 1 110 ? -1.780 17.697 5.936 1.00 86.25 110 ILE A CA 1
ATOM 861 C C . ILE A 1 110 ? -1.641 18.462 4.617 1.00 86.25 110 ILE A C 1
ATOM 863 O O . ILE A 1 110 ? -2.040 17.960 3.572 1.00 86.25 110 ILE A O 1
ATOM 867 N N . ASP A 1 111 ? -1.058 19.660 4.653 1.00 85.50 111 ASP A N 1
ATOM 868 C CA . ASP A 1 111 ? -0.949 20.524 3.472 1.00 85.50 111 ASP A CA 1
ATOM 869 C C . ASP A 1 111 ? -0.020 19.930 2.398 1.00 85.50 111 ASP A C 1
ATOM 871 O O . ASP A 1 111 ? -0.197 20.195 1.212 1.00 85.50 111 ASP A O 1
ATOM 875 N N . ASN A 1 112 ? 0.939 19.086 2.799 1.00 86.44 112 ASN A N 1
ATOM 876 C CA . ASN A 1 112 ? 1.830 18.354 1.892 1.00 86.44 112 ASN A CA 1
ATOM 877 C C . ASN A 1 112 ? 1.398 16.891 1.673 1.00 86.44 112 ASN A C 1
ATOM 879 O O . ASN A 1 112 ? 2.209 16.055 1.254 1.00 86.44 112 ASN A O 1
ATOM 883 N N . ALA A 1 113 ? 0.137 16.555 1.967 1.00 89.75 113 ALA A N 1
ATOM 884 C CA . ALA A 1 113 ? -0.386 15.215 1.754 1.00 89.75 113 ALA A CA 1
ATOM 885 C C . ALA A 1 113 ? -0.240 14.805 0.282 1.00 89.75 113 ALA A C 1
ATOM 887 O O . ALA A 1 113 ? -0.728 15.457 -0.638 1.00 89.75 113 ALA A O 1
ATOM 888 N N . CYS A 1 114 ? 0.428 13.680 0.066 1.00 93.94 114 CYS A N 1
ATOM 889 C CA . CYS A 1 114 ? 0.600 13.056 -1.238 1.00 93.94 114 CYS A CA 1
ATOM 890 C C . CYS A 1 114 ? 0.443 11.547 -1.083 1.00 93.94 114 CYS A C 1
ATOM 892 O O . CYS A 1 114 ? 0.826 10.990 -0.050 1.00 93.94 114 CYS A O 1
ATOM 894 N N . PHE A 1 115 ? -0.090 10.876 -2.102 1.00 96.44 115 PHE A N 1
ATOM 895 C CA . PHE A 1 115 ? -0.074 9.418 -2.122 1.00 96.44 115 PHE A CA 1
ATOM 896 C C . PHE A 1 115 ? 1.359 8.900 -2.106 1.00 96.44 115 PHE A C 1
ATOM 898 O O . PHE A 1 115 ? 2.200 9.426 -2.829 1.00 96.44 115 PHE A O 1
ATOM 905 N N . ASN A 1 116 ? 1.629 7.879 -1.298 1.00 97.50 116 ASN A N 1
ATOM 906 C CA . ASN A 1 116 ? 2.927 7.208 -1.266 1.00 97.50 116 ASN A CA 1
ATOM 907 C C . ASN A 1 116 ? 3.271 6.615 -2.640 1.00 97.50 116 ASN A C 1
ATOM 909 O O . ASN A 1 116 ? 2.390 6.137 -3.367 1.00 97.50 116 ASN A O 1
ATOM 913 N N . ASP A 1 117 ? 4.557 6.612 -2.997 1.00 98.06 117 ASP A N 1
ATOM 914 C CA . ASP A 1 117 ? 4.988 5.746 -4.093 1.00 98.06 117 ASP A CA 1
ATOM 915 C C . ASP A 1 117 ? 4.969 4.270 -3.647 1.00 98.06 117 ASP A C 1
ATOM 917 O O . ASP A 1 117 ? 4.946 3.977 -2.449 1.00 98.06 117 ASP A O 1
ATOM 921 N N . PRO A 1 118 ? 4.937 3.310 -4.589 1.00 98.25 118 PRO A N 1
ATOM 922 C CA . PRO A 1 118 ? 4.787 1.896 -4.251 1.00 98.25 118 PRO A CA 1
ATOM 923 C C . PRO A 1 118 ? 5.861 1.354 -3.303 1.00 98.25 118 PRO A C 1
ATOM 925 O O . PRO A 1 118 ? 5.572 0.483 -2.482 1.00 98.25 118 PRO A O 1
ATOM 928 N N . PHE A 1 119 ? 7.099 1.842 -3.427 1.00 98.50 119 PHE A N 1
ATOM 929 C CA . PHE A 1 119 ? 8.221 1.364 -2.626 1.00 98.50 119 PHE A CA 1
ATOM 930 C C . PHE A 1 119 ? 8.186 1.990 -1.231 1.00 98.50 119 PHE A C 1
ATOM 932 O O . PHE A 1 119 ? 8.397 1.275 -0.251 1.00 98.50 119 PHE A O 1
ATOM 939 N N . GLU A 1 120 ? 7.848 3.279 -1.140 1.00 97.94 120 GLU A N 1
ATOM 940 C CA . GLU A 1 120 ? 7.593 3.989 0.119 1.00 97.94 120 GLU A CA 1
ATOM 941 C C . GLU A 1 120 ? 6.448 3.324 0.906 1.00 97.94 120 GLU A C 1
ATOM 943 O O . GLU A 1 120 ? 6.613 3.007 2.084 1.00 97.94 120 GLU A O 1
ATOM 948 N N . GLU A 1 121 ? 5.323 2.995 0.252 1.00 97.88 121 GLU A N 1
ATOM 949 C CA . GLU A 1 121 ? 4.196 2.296 0.893 1.00 97.88 121 GLU A CA 1
ATOM 950 C C . GLU A 1 121 ? 4.623 0.926 1.450 1.00 97.88 121 GLU A C 1
ATOM 952 O O . GLU A 1 121 ? 4.307 0.579 2.590 1.00 97.88 121 GLU A O 1
ATOM 957 N N . PHE A 1 122 ? 5.389 0.146 0.681 1.00 97.88 122 PHE A N 1
ATOM 958 C CA . PHE A 1 122 ? 5.911 -1.147 1.136 1.00 97.88 122 PHE A CA 1
ATOM 959 C C . PHE A 1 122 ? 6.907 -1.005 2.297 1.00 97.88 122 PHE A C 1
ATOM 961 O O . PHE A 1 122 ? 6.927 -1.869 3.185 1.00 97.88 122 PHE A O 1
ATOM 968 N N . GLY A 1 123 ? 7.707 0.064 2.309 1.00 96.38 123 GLY A N 1
ATOM 969 C CA . GLY A 1 123 ? 8.615 0.414 3.403 1.00 96.38 123 GLY A CA 1
ATOM 970 C C . GLY A 1 123 ? 7.875 0.674 4.706 1.00 96.38 123 GLY A C 1
ATOM 971 O O . GLY A 1 123 ? 8.091 -0.039 5.689 1.00 96.38 123 GLY A O 1
ATOM 972 N N . LEU A 1 124 ? 6.916 1.600 4.679 1.00 96.12 124 LEU A N 1
ATOM 973 C CA . LEU A 1 124 ? 6.091 1.958 5.837 1.00 96.12 124 LEU A CA 1
ATOM 974 C C . LEU A 1 124 ? 5.318 0.750 6.388 1.00 96.12 124 LEU A C 1
ATOM 976 O O . LEU A 1 124 ? 5.248 0.522 7.596 1.00 96.12 124 LEU A O 1
ATOM 980 N N . LEU A 1 125 ? 4.785 -0.092 5.500 1.00 95.19 125 LEU A N 1
ATOM 981 C CA . LEU A 1 125 ? 4.144 -1.345 5.893 1.00 95.19 125 LEU A CA 1
ATOM 982 C C . LEU A 1 125 ? 5.104 -2.316 6.568 1.00 95.19 125 LEU A C 1
ATOM 984 O O . LEU A 1 125 ? 4.724 -3.018 7.504 1.00 95.19 125 LEU A O 1
ATOM 988 N N . THR A 1 126 ? 6.333 -2.406 6.073 1.00 92.56 126 THR A N 1
ATOM 989 C CA . THR A 1 126 ? 7.349 -3.277 6.660 1.00 92.56 126 THR A CA 1
ATOM 990 C C . THR A 1 126 ? 7.749 -2.780 8.046 1.00 92.56 126 THR A C 1
ATOM 992 O O . THR A 1 126 ? 7.917 -3.610 8.939 1.00 92.56 126 THR A O 1
ATOM 995 N N . GLU A 1 127 ? 7.823 -1.465 8.253 1.00 92.12 127 GLU A N 1
ATOM 996 C CA . GLU A 1 127 ? 8.053 -0.860 9.566 1.00 92.12 127 GLU A CA 1
ATOM 997 C C . GLU A 1 127 ? 6.936 -1.205 10.557 1.00 92.12 127 GLU A C 1
ATOM 999 O O . GLU A 1 127 ? 7.222 -1.810 11.593 1.00 92.12 127 GLU A O 1
ATOM 1004 N N . LEU A 1 128 ? 5.671 -0.938 10.203 1.00 92.38 128 LEU A N 1
ATOM 1005 C CA . LEU A 1 128 ? 4.510 -1.253 11.048 1.00 92.38 128 LEU A CA 1
ATOM 1006 C C . LEU A 1 128 ? 4.470 -2.726 11.466 1.00 92.38 128 LEU A C 1
ATOM 1008 O O . LEU A 1 128 ? 4.138 -3.057 12.604 1.00 92.38 128 LEU A O 1
ATOM 1012 N N . ARG A 1 129 ? 4.819 -3.623 10.537 1.00 90.06 129 ARG A N 1
ATOM 1013 C CA . ARG A 1 129 ? 4.803 -5.073 10.763 1.00 90.06 129 ARG A CA 1
ATOM 1014 C C . ARG A 1 129 ? 5.996 -5.600 11.539 1.00 90.06 129 ARG A C 1
ATOM 1016 O O . ARG A 1 129 ? 5.880 -6.681 12.113 1.00 90.06 129 ARG A O 1
ATOM 1023 N N . ARG A 1 130 ? 7.151 -4.940 11.451 1.00 83.69 130 ARG A N 1
ATOM 1024 C CA . ARG A 1 130 ? 8.323 -5.319 12.241 1.00 83.69 130 ARG A CA 1
ATOM 1025 C C . ARG A 1 130 ? 8.097 -4.874 13.679 1.00 83.69 130 ARG A C 1
ATOM 1027 O O . ARG A 1 130 ? 8.169 -5.729 14.552 1.00 83.69 130 ARG A O 1
ATOM 1034 N N . GLY A 1 131 ? 7.765 -3.592 13.882 1.00 62.84 131 GLY A N 1
ATOM 1035 C CA . GLY A 1 131 ? 7.765 -2.931 15.191 1.00 62.84 131 GLY A CA 1
ATOM 1036 C C . GLY A 1 131 ? 9.097 -3.102 15.941 1.00 62.84 131 GLY A C 1
ATOM 1037 O O . GLY A 1 131 ? 9.908 -3.970 15.614 1.00 62.84 131 GLY A O 1
ATOM 1038 N N . PRO A 1 132 ? 9.401 -2.299 16.965 1.00 57.75 132 PRO A N 1
ATOM 1039 C CA . PRO A 1 132 ? 10.294 -2.787 17.999 1.00 57.75 132 PRO A CA 1
ATOM 1040 C C . PRO A 1 132 ? 9.587 -3.927 18.737 1.00 57.75 132 PRO A C 1
ATOM 1042 O O . PRO A 1 132 ? 8.372 -3.898 18.931 1.00 57.75 132 PRO A O 1
ATOM 1045 N N . PHE A 1 133 ? 10.343 -4.918 19.205 1.00 54.75 133 PHE A N 1
ATOM 1046 C CA . PHE A 1 133 ? 9.850 -5.873 20.199 1.00 54.75 133 PHE A CA 1
ATOM 1047 C C . PHE A 1 133 ? 9.739 -5.169 21.565 1.00 54.75 133 PHE A C 1
ATOM 1049 O O . PHE A 1 133 ? 10.452 -5.510 22.502 1.00 54.75 133 PHE A O 1
ATOM 1056 N N . SER A 1 134 ? 8.898 -4.136 21.651 1.00 61.00 134 SER A N 1
ATOM 1057 C CA . SER A 1 134 ? 8.586 -3.404 22.877 1.00 61.00 134 SER A CA 1
ATOM 1058 C C . SER A 1 134 ? 7.085 -3.502 23.161 1.00 61.00 134 SER A C 1
ATOM 1060 O O . SER A 1 134 ? 6.298 -3.340 22.221 1.00 61.00 134 SER A O 1
ATOM 1062 N N . PRO A 1 135 ? 6.673 -3.730 24.424 1.00 66.00 135 PRO A N 1
ATOM 1063 C CA . PRO A 1 135 ? 5.266 -3.689 24.826 1.00 66.00 135 PRO A CA 1
ATOM 1064 C C . PRO A 1 135 ? 4.551 -2.394 24.413 1.00 66.00 135 PRO A C 1
ATOM 1066 O O . PRO A 1 135 ? 3.382 -2.444 24.047 1.00 66.00 135 PRO A O 1
ATOM 1069 N N . ASP A 1 136 ? 5.269 -1.267 24.389 1.00 68.69 136 ASP A N 1
ATOM 1070 C CA . ASP A 1 136 ? 4.697 0.064 24.132 1.00 68.69 136 ASP A CA 1
ATOM 1071 C C . ASP A 1 136 ? 4.525 0.387 22.638 1.00 68.69 136 ASP A C 1
ATOM 1073 O O . ASP A 1 136 ? 3.922 1.394 22.274 1.00 68.69 136 ASP A O 1
ATOM 1077 N N . ARG A 1 137 ? 5.069 -0.449 21.745 1.00 75.00 137 ARG A N 1
ATOM 1078 C CA . ARG A 1 137 ? 4.992 -0.258 20.288 1.00 75.00 137 ARG A CA 1
ATOM 1079 C C . ARG A 1 137 ? 4.796 -1.610 19.587 1.00 75.00 137 ARG A C 1
ATOM 1081 O O . ARG A 1 137 ? 5.662 -2.039 18.818 1.00 75.00 137 ARG A O 1
ATOM 1088 N N . PRO A 1 138 ? 3.679 -2.315 19.849 1.00 78.00 138 PRO A N 1
ATOM 1089 C CA . PRO A 1 138 ? 3.453 -3.637 19.286 1.00 78.00 138 PRO A CA 1
ATOM 1090 C C . PRO A 1 138 ? 3.347 -3.571 17.752 1.00 78.00 138 PRO A C 1
ATOM 1092 O O . PRO A 1 138 ? 2.910 -2.555 17.198 1.00 78.00 138 PRO A O 1
ATOM 1095 N N . PRO A 1 139 ? 3.718 -4.640 17.027 1.00 88.00 139 PRO A N 1
ATOM 1096 C CA . PRO A 1 139 ? 3.540 -4.695 15.582 1.00 88.00 139 PRO A CA 1
ATOM 1097 C C . PRO A 1 139 ? 2.069 -4.559 15.177 1.00 88.00 139 PRO A C 1
ATOM 1099 O O . PRO A 1 139 ? 1.209 -5.276 15.691 1.00 88.00 139 PRO A O 1
ATOM 1102 N N . ILE A 1 140 ? 1.785 -3.712 14.187 1.00 90.94 140 ILE A N 1
ATOM 1103 C CA . ILE A 1 140 ? 0.438 -3.570 13.625 1.00 90.94 140 ILE A CA 1
ATOM 1104 C C . ILE A 1 140 ? 0.268 -4.571 12.482 1.00 90.94 140 ILE A C 1
ATOM 1106 O O . ILE A 1 140 ? 1.080 -4.650 11.550 1.00 90.94 140 ILE A O 1
ATOM 1110 N N . LYS A 1 141 ? -0.809 -5.363 12.524 1.00 91.56 141 LYS A N 1
ATOM 1111 C CA . LYS A 1 141 ? -1.132 -6.278 11.426 1.00 91.56 141 LYS A CA 1
ATOM 1112 C C . LYS A 1 141 ? -1.605 -5.467 10.226 1.00 91.56 141 LYS A C 1
ATOM 1114 O O . LYS A 1 141 ? -2.441 -4.581 10.327 1.00 91.56 141 LYS A O 1
ATOM 1119 N N . THR A 1 142 ? -1.086 -5.818 9.061 1.00 94.19 142 THR A N 1
ATOM 1120 C CA . THR A 1 142 ? -1.447 -5.190 7.785 1.00 94.19 142 THR A CA 1
ATOM 1121 C C . THR A 1 142 ? -1.660 -6.249 6.702 1.00 94.19 142 THR A C 1
ATOM 1123 O O . THR A 1 142 ? -1.452 -7.452 6.931 1.00 94.19 142 THR A O 1
ATOM 1126 N N . LYS A 1 143 ? -2.009 -5.835 5.482 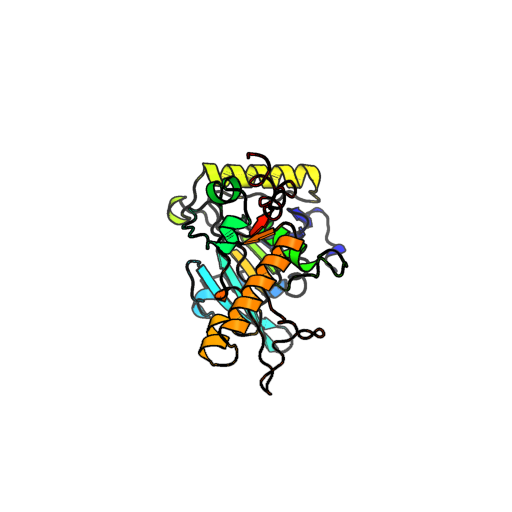1.00 93.38 143 LYS A N 1
ATOM 1127 C CA . LYS A 1 143 ? -1.796 -6.676 4.295 1.00 93.38 143 LYS A CA 1
ATOM 1128 C C . LYS A 1 143 ? -0.293 -6.943 4.135 1.00 93.38 143 LYS A C 1
ATOM 1130 O O . LYS A 1 143 ? 0.520 -6.041 4.315 1.00 93.38 143 LYS A O 1
ATOM 1135 N N . ARG A 1 144 ? 0.109 -8.175 3.798 1.00 93.88 144 ARG A N 1
ATOM 1136 C CA . ARG A 1 144 ? 1.530 -8.441 3.500 1.00 93.88 144 ARG A CA 1
ATOM 1137 C C . ARG A 1 144 ? 1.867 -7.897 2.107 1.00 93.88 144 ARG A C 1
ATOM 1139 O O . ARG A 1 144 ? 1.200 -8.329 1.164 1.00 93.88 144 ARG A O 1
ATOM 1146 N N . PRO A 1 145 ? 2.871 -7.015 1.961 1.00 96.69 145 PRO A N 1
ATOM 1147 C CA . PRO A 1 145 ? 3.325 -6.548 0.655 1.00 96.69 145 PRO A CA 1
ATOM 1148 C C . PRO A 1 145 ? 4.065 -7.683 -0.056 1.00 96.69 145 PRO A C 1
ATOM 1150 O O . PRO A 1 145 ? 5.098 -8.140 0.431 1.00 96.69 145 PRO A O 1
ATOM 1153 N N . LEU A 1 146 ? 3.523 -8.198 -1.162 1.00 96.62 146 LEU A N 1
ATOM 1154 C CA . LEU A 1 146 ? 4.079 -9.359 -1.868 1.00 96.62 146 LEU A CA 1
ATOM 1155 C C . LEU A 1 146 ? 4.952 -8.936 -3.048 1.00 96.62 146 LEU A C 1
ATOM 1157 O O . LEU A 1 146 ? 6.071 -9.431 -3.184 1.00 96.62 146 LEU A O 1
ATOM 1161 N N . ALA A 1 147 ? 4.443 -8.054 -3.908 1.00 97.94 147 ALA A N 1
ATOM 1162 C CA . ALA A 1 147 ? 5.154 -7.643 -5.112 1.00 97.94 147 ALA A CA 1
ATOM 1163 C C . ALA A 1 147 ? 4.734 -6.258 -5.609 1.00 97.94 147 ALA A C 1
ATOM 1165 O O . ALA A 1 147 ? 3.608 -5.832 -5.372 1.00 97.94 147 ALA A O 1
ATOM 1166 N N . ILE A 1 148 ? 5.611 -5.606 -6.366 1.00 98.56 148 ILE A N 1
ATOM 1167 C CA . ILE A 1 148 ? 5.296 -4.425 -7.174 1.00 98.56 148 ILE A CA 1
ATOM 1168 C C . ILE A 1 148 ? 5.588 -4.785 -8.625 1.00 98.56 148 ILE A C 1
ATOM 1170 O O . ILE A 1 148 ? 6.684 -5.241 -8.941 1.00 98.56 148 ILE A O 1
ATOM 1174 N N . TYR A 1 149 ? 4.616 -4.588 -9.505 1.00 98.38 149 TYR A N 1
ATOM 1175 C CA . TYR A 1 149 ? 4.770 -4.773 -10.938 1.00 98.38 149 TYR A CA 1
ATOM 1176 C C . TYR A 1 149 ? 4.626 -3.432 -11.657 1.00 98.38 149 TYR A C 1
ATOM 1178 O O . TYR A 1 149 ? 3.629 -2.736 -11.473 1.00 98.38 149 TYR A O 1
ATOM 1186 N N . SER A 1 150 ? 5.604 -3.082 -12.491 1.00 98.19 150 SER A N 1
ATOM 1187 C CA . SER A 1 150 ? 5.510 -1.960 -13.423 1.00 98.19 150 SER A CA 1
ATOM 1188 C C . SER A 1 150 ? 5.475 -2.503 -14.856 1.00 98.19 150 SER A C 1
ATOM 1190 O O . SER A 1 150 ? 6.491 -3.017 -15.343 1.00 98.19 150 SER A O 1
ATOM 1192 N N . PRO A 1 151 ? 4.314 -2.473 -15.538 1.00 97.19 151 PRO A N 1
ATOM 1193 C CA . PRO A 1 151 ? 4.224 -2.907 -16.925 1.00 97.19 151 PRO A CA 1
ATOM 1194 C C . PRO A 1 151 ? 5.039 -1.992 -17.853 1.00 97.19 151 PRO A C 1
ATOM 1196 O O . PRO A 1 151 ? 5.222 -0.812 -17.557 1.00 97.19 151 PRO A O 1
ATOM 1199 N N . PRO A 1 152 ? 5.495 -2.500 -19.014 1.00 96.12 152 PRO A N 1
ATOM 1200 C CA . PRO A 1 152 ? 6.291 -1.709 -19.955 1.00 96.12 152 PRO A CA 1
ATOM 1201 C C . PRO A 1 152 ? 5.487 -0.603 -20.644 1.00 96.12 152 PRO A C 1
ATOM 1203 O O . PRO A 1 152 ? 6.074 0.313 -21.215 1.00 96.12 152 PRO A O 1
ATOM 1206 N N . ARG A 1 153 ? 4.151 -0.711 -20.624 1.00 96.25 153 ARG A N 1
ATOM 1207 C CA . ARG A 1 153 ? 3.246 0.229 -21.279 1.00 96.25 153 ARG A CA 1
ATOM 1208 C C . ARG A 1 153 ? 3.401 1.619 -20.678 1.00 96.25 153 ARG A C 1
ATOM 1210 O O . ARG A 1 153 ? 3.319 1.798 -19.465 1.00 96.25 153 ARG A O 1
ATOM 1217 N N . GLU A 1 154 ? 3.553 2.592 -21.563 1.00 97.44 154 GLU A N 1
ATOM 1218 C CA . GLU A 1 154 ? 3.569 4.000 -21.205 1.00 97.44 154 GLU A CA 1
ATOM 1219 C C . GLU A 1 154 ? 2.222 4.666 -21.471 1.00 97.44 154 GLU A C 1
ATOM 1221 O O . GLU A 1 154 ? 1.500 4.329 -22.413 1.00 97.44 154 GLU A O 1
ATOM 1226 N N . TYR A 1 155 ? 1.916 5.652 -20.638 1.00 97.88 155 TYR A N 1
ATOM 1227 C CA . TYR A 1 155 ? 0.697 6.437 -20.684 1.00 97.88 155 TYR A CA 1
ATOM 1228 C C . TYR A 1 155 ? 1.014 7.930 -20.698 1.00 97.88 155 TYR A C 1
ATOM 1230 O O . TYR A 1 155 ? 2.086 8.389 -20.286 1.00 97.88 155 TYR A O 1
ATOM 1238 N N . LYS A 1 156 ? 0.046 8.719 -21.164 1.00 97.94 156 LYS A N 1
ATOM 1239 C CA . LYS A 1 156 ? 0.060 10.169 -20.963 1.00 97.94 156 LYS A CA 1
ATOM 1240 C C . LYS A 1 156 ? -0.226 10.468 -19.490 1.00 97.94 156 LYS A C 1
ATOM 1242 O O . LYS A 1 156 ? -1.003 9.762 -18.855 1.00 97.94 156 LYS A O 1
ATOM 1247 N N . LEU A 1 157 ? 0.345 11.549 -18.960 1.00 97.00 157 LEU A N 1
ATOM 1248 C CA . LEU A 1 157 ? 0.239 11.867 -17.529 1.00 97.00 157 LEU A CA 1
ATOM 1249 C C . LEU A 1 157 ? -1.206 12.030 -17.053 1.00 97.00 157 LEU A C 1
ATOM 1251 O O . LEU A 1 157 ? -1.548 11.527 -15.991 1.00 97.00 157 LEU A O 1
ATOM 1255 N N . TRP A 1 158 ? -2.068 12.649 -17.864 1.00 95.38 158 TRP A N 1
ATOM 1256 C CA . TRP A 1 158 ? -3.486 12.819 -17.536 1.00 95.38 158 TRP A CA 1
ATOM 1257 C C . TRP A 1 158 ? -4.243 11.488 -17.429 1.00 95.38 158 TRP A C 1
ATOM 1259 O O . TRP A 1 158 ? -5.180 11.399 -16.646 1.00 95.38 158 TRP A O 1
ATOM 1269 N N . GLN A 1 159 ? -3.826 10.441 -18.155 1.00 95.50 159 GLN A N 1
ATOM 1270 C CA . GLN A 1 159 ? -4.426 9.103 -18.031 1.00 95.50 159 GLN A CA 1
ATOM 1271 C C . GLN A 1 159 ? -4.086 8.471 -16.680 1.00 95.50 159 GLN A C 1
ATOM 1273 O O . GLN A 1 159 ? -4.879 7.712 -16.138 1.00 95.50 159 GLN A O 1
ATOM 1278 N N . LEU A 1 160 ? -2.913 8.810 -16.142 1.00 96.00 160 LEU A N 1
ATOM 1279 C CA . LEU A 1 160 ? -2.446 8.386 -14.825 1.00 96.00 160 LEU A CA 1
ATOM 1280 C C . LEU A 1 160 ? -2.842 9.364 -13.710 1.00 96.00 160 LEU A C 1
ATOM 1282 O O . LEU A 1 160 ? -2.483 9.126 -12.561 1.00 96.00 160 LEU A O 1
ATOM 1286 N N . GLY A 1 161 ? -3.491 10.488 -14.040 1.00 95.38 161 GLY A N 1
ATOM 1287 C CA . GLY A 1 161 ? -3.741 11.600 -13.117 1.00 95.38 161 GLY A CA 1
ATOM 1288 C C . GLY A 1 161 ? -2.471 12.228 -12.523 1.00 95.38 161 GLY A C 1
ATOM 1289 O O . GLY A 1 161 ? -2.535 12.831 -11.459 1.00 95.38 161 GLY A O 1
ATOM 1290 N N . ARG A 1 162 ? -1.304 12.046 -13.152 1.00 96.56 162 ARG A N 1
ATOM 1291 C CA . ARG A 1 162 ? 0.004 12.274 -12.526 1.00 96.56 162 ARG A CA 1
ATOM 1292 C C . ARG A 1 162 ? 0.511 13.708 -12.702 1.00 96.56 162 ARG A C 1
ATOM 1294 O O . ARG A 1 162 ? 0.529 14.233 -13.814 1.00 96.56 162 ARG A O 1
ATOM 1301 N N . LYS A 1 163 ? 1.013 14.307 -11.620 1.00 96.69 163 LYS A N 1
ATOM 1302 C CA . LYS A 1 163 ? 1.670 15.623 -11.593 1.00 96.69 163 LYS A CA 1
ATOM 1303 C C . LYS A 1 163 ? 3.191 15.482 -11.570 1.00 96.69 163 LYS A C 1
ATOM 1305 O O . LYS A 1 163 ? 3.747 14.852 -10.672 1.00 96.69 163 LYS A O 1
ATOM 1310 N N . GLU A 1 164 ? 3.878 16.118 -12.519 1.00 96.69 164 GLU A N 1
ATOM 1311 C CA . GLU A 1 164 ? 5.344 16.025 -12.662 1.00 96.69 164 GLU A CA 1
ATOM 1312 C C . GLU A 1 164 ? 6.102 16.533 -11.432 1.00 96.69 164 GLU A C 1
ATOM 1314 O O . GLU A 1 164 ? 7.067 15.902 -10.999 1.00 96.69 164 GLU A O 1
ATOM 1319 N N . GLY A 1 165 ? 5.638 17.637 -10.836 1.00 95.69 165 GLY A N 1
ATOM 1320 C CA . GLY A 1 165 ? 6.239 18.210 -9.631 1.00 95.69 165 GLY A CA 1
ATOM 1321 C C . GLY A 1 165 ? 6.180 17.249 -8.443 1.00 95.69 165 GLY A C 1
ATOM 1322 O O . GLY A 1 165 ? 7.206 16.977 -7.825 1.00 95.69 165 GLY A O 1
ATOM 1323 N N . LEU A 1 166 ? 5.006 16.664 -8.175 1.00 95.75 166 LEU A N 1
ATOM 1324 C CA . LEU A 1 166 ? 4.845 15.662 -7.114 1.00 95.75 166 LEU A CA 1
ATOM 1325 C C . LEU A 1 166 ? 5.683 14.414 -7.402 1.00 95.75 166 LEU A C 1
ATOM 1327 O O . LEU A 1 166 ? 6.368 13.907 -6.519 1.00 95.75 166 LEU A O 1
ATOM 1331 N N . PHE A 1 167 ? 5.692 13.943 -8.651 1.00 98.06 167 PHE A N 1
ATOM 1332 C CA . PHE A 1 167 ? 6.477 12.772 -9.032 1.00 98.06 167 PHE A CA 1
ATOM 1333 C C . PHE A 1 167 ? 7.982 12.994 -8.842 1.00 98.06 167 PHE A C 1
ATOM 1335 O O . PHE A 1 167 ? 8.679 12.119 -8.333 1.00 98.06 167 PHE A O 1
ATOM 1342 N N . SER A 1 168 ? 8.478 14.184 -9.185 1.00 97.94 168 SER A N 1
ATOM 1343 C CA . SER A 1 168 ? 9.879 14.565 -8.976 1.00 97.94 168 SER A CA 1
ATOM 1344 C C . SER A 1 168 ? 10.277 14.512 -7.499 1.00 97.94 168 SER A C 1
ATOM 1346 O O . SER A 1 168 ? 11.390 14.095 -7.184 1.00 97.94 168 SER A O 1
ATOM 1348 N N . GLN A 1 169 ? 9.362 14.847 -6.583 1.00 97.00 169 GLN A N 1
ATOM 1349 C CA . GLN A 1 169 ? 9.608 14.712 -5.145 1.00 97.00 169 GLN A CA 1
ATOM 1350 C C . GLN A 1 169 ? 9.748 13.244 -4.715 1.00 97.00 169 GLN A C 1
ATOM 1352 O O . GLN A 1 169 ? 10.645 12.933 -3.934 1.00 97.00 169 GLN A O 1
ATOM 1357 N N . HIS A 1 170 ? 8.922 12.331 -5.243 1.00 98.00 170 HIS A N 1
ATOM 1358 C CA . HIS A 1 170 ? 9.078 10.890 -4.987 1.00 98.00 170 HIS A CA 1
ATOM 1359 C C . HIS A 1 170 ? 10.412 10.361 -5.517 1.00 98.00 170 HIS A C 1
ATOM 1361 O O . HIS A 1 170 ? 11.121 9.652 -4.810 1.00 98.00 170 HIS A O 1
ATOM 1367 N N . VAL A 1 171 ? 10.805 10.760 -6.732 1.00 98.50 171 VAL A N 1
ATOM 1368 C CA . VAL A 1 171 ? 12.114 10.399 -7.301 1.00 98.50 171 VAL A CA 1
ATOM 1369 C C . VAL A 1 171 ? 13.255 10.883 -6.402 1.00 98.50 171 VAL A C 1
ATOM 1371 O O . VAL A 1 171 ? 14.196 10.129 -6.160 1.00 98.50 171 VAL A O 1
ATOM 1374 N N . ALA A 1 172 ? 13.179 12.115 -5.891 1.00 98.06 172 ALA A N 1
ATOM 1375 C CA . ALA A 1 172 ? 14.187 12.661 -4.986 1.00 98.06 172 ALA A CA 1
ATOM 1376 C C . ALA A 1 172 ? 14.256 11.890 -3.657 1.00 98.06 172 ALA A C 1
ATOM 1378 O O . ALA A 1 172 ? 15.352 11.540 -3.223 1.00 98.06 172 ALA A O 1
ATOM 1379 N N . ARG A 1 173 ? 13.107 11.562 -3.043 1.00 97.25 173 ARG A N 1
ATOM 1380 C CA . ARG A 1 173 ? 13.057 10.757 -1.808 1.00 97.25 173 ARG A CA 1
ATOM 1381 C C . ARG A 1 173 ? 13.622 9.352 -2.009 1.00 97.25 173 ARG A C 1
ATOM 1383 O O . ARG A 1 173 ? 14.429 8.914 -1.195 1.00 97.25 173 ARG A O 1
ATOM 1390 N N . LEU A 1 174 ? 13.263 8.683 -3.106 1.00 98.25 174 LEU A N 1
ATOM 1391 C CA . LEU A 1 174 ? 13.783 7.353 -3.429 1.00 98.25 174 LEU A CA 1
ATOM 1392 C C . LEU A 1 174 ? 15.300 7.385 -3.655 1.00 98.25 174 LEU A C 1
ATOM 1394 O O . LEU A 1 174 ? 16.008 6.489 -3.207 1.00 98.25 174 LEU A O 1
ATOM 1398 N N . ARG A 1 175 ? 15.825 8.412 -4.335 1.00 97.75 175 ARG A N 1
ATOM 1399 C CA . ARG A 1 175 ? 17.279 8.582 -4.498 1.00 97.75 175 ARG A CA 1
ATOM 1400 C C . ARG A 1 175 ? 17.977 8.767 -3.157 1.00 97.75 175 ARG A C 1
ATOM 1402 O O . ARG A 1 175 ? 18.914 8.030 -2.884 1.00 97.75 175 ARG A O 1
ATOM 1409 N N . ALA A 1 176 ? 17.479 9.672 -2.315 1.00 97.50 176 ALA A N 1
ATOM 1410 C CA . ALA A 1 176 ? 18.055 9.925 -0.997 1.00 97.50 176 ALA A CA 1
ATOM 1411 C C . ALA A 1 176 ? 18.052 8.670 -0.102 1.00 97.50 176 ALA A C 1
ATOM 1413 O O . ALA A 1 176 ? 19.034 8.401 0.589 1.00 97.50 176 ALA A O 1
ATOM 1414 N N . ASP A 1 177 ? 16.979 7.869 -0.132 1.00 97.31 177 ASP A N 1
ATOM 1415 C CA . ASP A 1 177 ? 16.957 6.585 0.574 1.00 97.31 177 ASP A CA 1
ATOM 1416 C C . ASP A 1 177 ? 17.995 5.606 0.011 1.00 97.31 177 ASP A C 1
ATOM 1418 O O . ASP A 1 177 ? 18.748 5.013 0.778 1.00 97.31 177 ASP A O 1
ATOM 1422 N N . GLN A 1 178 ? 18.086 5.457 -1.312 1.00 95.88 178 GLN A N 1
ATOM 1423 C CA . GLN A 1 178 ? 19.016 4.507 -1.928 1.00 95.88 178 GLN A CA 1
ATOM 1424 C C . GLN A 1 178 ? 20.486 4.915 -1.783 1.00 95.88 178 GLN A C 1
ATOM 1426 O O . GLN A 1 178 ? 21.338 4.042 -1.655 1.00 95.88 178 GLN A O 1
ATOM 1431 N N . GLU A 1 179 ? 20.791 6.211 -1.746 1.00 96.25 179 GLU A N 1
ATOM 1432 C CA . GLU A 1 179 ? 22.132 6.716 -1.427 1.00 96.25 179 GLU A CA 1
ATOM 1433 C C . GLU A 1 179 ? 22.555 6.334 -0.003 1.00 96.25 179 GLU A C 1
ATOM 1435 O O . GLU A 1 179 ? 23.714 6.001 0.233 1.00 96.25 179 GLU A O 1
ATOM 1440 N N . LYS A 1 180 ? 21.611 6.342 0.947 1.00 94.81 180 LYS A N 1
ATOM 1441 C CA . LYS A 1 180 ? 21.876 6.029 2.356 1.00 94.81 180 LYS A CA 1
ATOM 1442 C C . LYS A 1 180 ? 21.826 4.529 2.666 1.00 94.81 180 LYS A C 1
ATOM 1444 O O . LYS A 1 180 ? 22.627 4.034 3.454 1.00 94.81 180 LYS A O 1
ATOM 1449 N N . ASN A 1 181 ? 20.853 3.825 2.097 1.00 92.62 181 ASN A N 1
ATOM 1450 C CA . ASN A 1 181 ? 20.427 2.489 2.521 1.00 92.62 181 ASN A CA 1
ATOM 1451 C C . ASN A 1 181 ? 20.381 1.463 1.376 1.00 92.62 181 ASN A C 1
ATOM 1453 O O . ASN A 1 181 ? 20.102 0.287 1.631 1.00 92.62 181 ASN A O 1
ATOM 1457 N N . GLY A 1 182 ? 20.578 1.889 0.126 1.00 89.00 182 GLY A N 1
ATOM 1458 C CA . GLY A 1 182 ? 20.395 1.060 -1.061 1.00 89.00 182 GLY A CA 1
ATOM 1459 C C . GLY A 1 182 ? 21.431 -0.055 -1.176 1.00 89.00 182 GLY A C 1
ATOM 1460 O O . GLY A 1 182 ? 22.582 0.076 -0.764 1.00 89.00 182 GLY A O 1
ATOM 1461 N N . THR A 1 183 ? 21.014 -1.179 -1.752 1.00 90.00 183 THR A N 1
ATOM 1462 C CA . THR A 1 183 ? 21.884 -2.319 -2.053 1.00 90.00 183 THR A CA 1
ATOM 1463 C C . THR A 1 183 ? 21.471 -2.957 -3.376 1.00 90.00 183 THR A C 1
ATOM 1465 O O . THR A 1 183 ? 20.296 -2.944 -3.750 1.00 90.00 183 THR A O 1
ATOM 1468 N N . GLY A 1 184 ? 22.444 -3.541 -4.081 1.00 92.38 184 GLY A N 1
ATOM 1469 C CA . GLY A 1 184 ? 22.208 -4.172 -5.378 1.00 92.38 184 GLY A CA 1
ATOM 1470 C C . GLY A 1 184 ? 21.873 -3.155 -6.471 1.00 92.38 184 GLY A C 1
ATOM 1471 O O . GLY A 1 184 ? 22.482 -2.089 -6.549 1.00 92.38 184 GLY A O 1
ATOM 1472 N N . VAL A 1 185 ? 20.930 -3.506 -7.340 1.00 95.62 185 VAL A N 1
ATOM 1473 C CA . VAL A 1 185 ? 20.507 -2.672 -8.466 1.00 95.62 185 VAL A CA 1
ATOM 1474 C C . VAL A 1 185 ? 19.573 -1.554 -7.987 1.00 95.62 185 VAL A C 1
ATOM 1476 O O . VAL A 1 185 ? 18.568 -1.855 -7.336 1.00 95.62 185 VAL A O 1
ATOM 1479 N N . PRO A 1 186 ? 19.836 -0.282 -8.347 1.00 96.06 186 PRO A N 1
ATOM 1480 C CA . PRO A 1 186 ? 18.941 0.820 -8.019 1.00 96.06 186 PRO A CA 1
ATOM 1481 C C . PRO A 1 186 ? 17.544 0.638 -8.620 1.00 96.06 186 PRO A C 1
ATOM 1483 O O . PRO A 1 186 ? 17.378 0.300 -9.792 1.00 96.06 186 PRO A O 1
ATOM 1486 N N . VAL A 1 187 ? 16.535 0.922 -7.810 1.00 96.88 187 VAL A N 1
ATOM 1487 C CA . VAL A 1 187 ? 15.136 1.058 -8.200 1.00 96.88 187 VAL A CA 1
ATOM 1488 C C . VAL A 1 187 ? 14.916 2.426 -8.843 1.00 96.88 187 VAL A C 1
ATOM 1490 O O . VAL A 1 187 ? 15.390 3.454 -8.347 1.00 96.88 187 VAL A O 1
ATOM 1493 N N . THR A 1 188 ? 14.144 2.448 -9.930 1.00 96.00 188 THR A N 1
ATOM 1494 C CA . THR A 1 188 ? 13.758 3.670 -10.641 1.00 96.00 188 THR A CA 1
ATOM 1495 C C . THR A 1 188 ? 12.247 3.843 -10.702 1.00 96.00 188 THR A C 1
ATOM 1497 O O . THR A 1 188 ? 11.494 2.904 -10.968 1.00 96.00 188 THR A O 1
ATOM 1500 N N . LEU A 1 189 ? 11.799 5.085 -10.506 1.00 97.94 189 LEU A N 1
ATOM 1501 C CA . LEU A 1 189 ? 10.421 5.483 -10.762 1.00 97.94 189 LEU A CA 1
ATOM 1502 C C . LEU A 1 189 ? 10.279 6.049 -12.185 1.00 97.94 189 LEU A C 1
ATOM 1504 O O . LEU A 1 189 ? 11.018 6.943 -12.594 1.00 97.94 189 LEU A O 1
ATOM 1508 N N . HIS A 1 190 ? 9.298 5.551 -12.933 1.00 97.69 190 HIS A N 1
ATOM 1509 C CA . HIS A 1 190 ? 9.003 5.899 -14.315 1.00 97.69 190 HIS A CA 1
ATOM 1510 C C . HIS A 1 190 ? 7.720 6.723 -14.391 1.00 97.69 190 HIS A C 1
ATOM 1512 O O . HIS A 1 190 ? 6.616 6.224 -14.169 1.00 97.69 190 HIS A O 1
ATOM 1518 N N . LEU A 1 191 ? 7.870 7.991 -14.772 1.00 98.00 191 LEU A N 1
ATOM 1519 C CA . LEU A 1 191 ? 6.790 8.979 -14.813 1.00 98.00 191 LEU A CA 1
ATOM 1520 C C . LEU A 1 191 ? 5.603 8.553 -15.692 1.00 98.00 191 LEU A C 1
ATOM 1522 O O . LEU A 1 191 ? 4.475 8.951 -15.420 1.00 98.00 191 LEU A O 1
ATOM 1526 N N . ARG A 1 192 ? 5.826 7.730 -16.718 1.00 98.12 192 ARG A N 1
ATOM 1527 C CA . ARG A 1 192 ? 4.791 7.324 -17.682 1.00 98.12 192 ARG A CA 1
ATOM 1528 C C . ARG A 1 192 ? 4.283 5.899 -17.496 1.00 98.12 192 ARG A C 1
ATOM 1530 O O . ARG A 1 192 ? 3.420 5.483 -18.260 1.00 98.12 192 ARG A O 1
ATOM 1537 N N . ARG A 1 193 ? 4.790 5.153 -16.512 1.00 97.62 193 ARG A N 1
ATOM 1538 C CA . ARG A 1 193 ? 4.360 3.772 -16.259 1.00 97.62 193 ARG A CA 1
ATOM 1539 C C . ARG A 1 193 ? 3.430 3.687 -15.059 1.00 97.62 193 ARG A C 1
ATOM 1541 O O . ARG A 1 193 ? 3.528 4.473 -14.107 1.00 97.62 193 ARG A O 1
ATOM 1548 N N . ASP A 1 194 ? 2.548 2.703 -15.125 1.00 97.06 194 ASP A N 1
ATOM 1549 C CA . ASP A 1 194 ? 1.769 2.268 -13.978 1.00 97.06 194 ASP A CA 1
ATOM 1550 C C . ASP A 1 194 ? 2.641 1.527 -12.969 1.00 97.0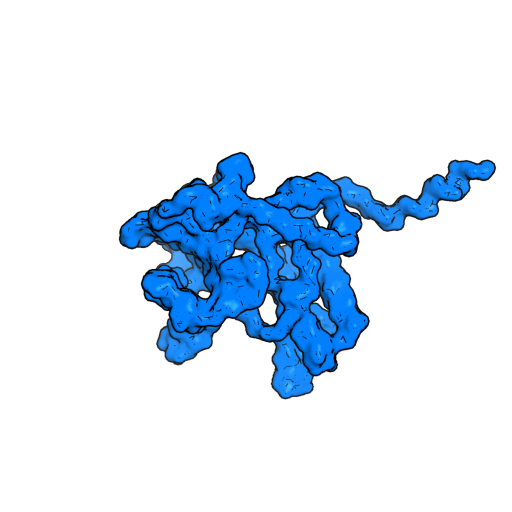6 194 ASP A C 1
ATOM 1552 O O . ASP A 1 194 ? 3.688 0.955 -13.293 1.00 97.06 194 ASP A O 1
ATOM 1556 N N . TYR A 1 195 ? 2.149 1.510 -11.737 1.00 98.38 195 TYR A N 1
ATOM 1557 C CA . TYR A 1 195 ? 2.655 0.653 -10.682 1.00 98.38 195 TYR A CA 1
ATOM 1558 C C . TYR A 1 195 ? 1.497 -0.093 -10.055 1.00 98.38 195 TYR A C 1
ATOM 1560 O O . TYR A 1 195 ? 0.532 0.511 -9.588 1.00 98.38 195 TYR A O 1
ATOM 1568 N N . ILE A 1 196 ? 1.607 -1.412 -10.038 1.00 98.19 196 ILE A N 1
ATOM 1569 C CA . ILE A 1 196 ? 0.558 -2.299 -9.572 1.00 98.19 196 ILE A CA 1
ATOM 1570 C C . ILE A 1 196 ? 1.120 -3.100 -8.414 1.00 98.19 196 ILE A C 1
ATOM 1572 O O . ILE A 1 196 ? 2.066 -3.874 -8.554 1.00 98.19 196 ILE A O 1
ATOM 1576 N N . MET A 1 197 ? 0.545 -2.875 -7.248 1.00 98.00 197 MET A N 1
ATOM 1577 C CA . MET A 1 197 ? 0.952 -3.484 -6.001 1.00 98.00 197 MET A CA 1
ATOM 1578 C C . MET A 1 197 ? 0.129 -4.737 -5.743 1.00 98.00 197 MET A C 1
ATOM 1580 O O . MET A 1 197 ? -1.094 -4.759 -5.888 1.00 98.00 197 MET A O 1
ATOM 1584 N N . PHE A 1 198 ? 0.831 -5.781 -5.336 1.00 95.88 198 PHE A N 1
ATOM 1585 C CA . PHE A 1 198 ? 0.296 -7.097 -5.063 1.00 95.88 198 PHE A CA 1
ATOM 1586 C C . PHE A 1 198 ? 0.427 -7.376 -3.572 1.00 95.88 198 PHE A C 1
ATOM 1588 O O . PHE A 1 198 ? 1.539 -7.427 -3.039 1.00 95.88 198 PHE A O 1
ATOM 1595 N N . PHE A 1 199 ? -0.697 -7.570 -2.890 1.00 96.31 199 PHE A N 1
ATOM 1596 C CA . PHE A 1 199 ? -0.720 -7.858 -1.460 1.00 96.31 199 PHE A CA 1
ATOM 1597 C C . PHE A 1 199 ? -1.416 -9.175 -1.146 1.00 96.31 199 PHE A C 1
ATOM 1599 O O . PHE A 1 199 ? -2.258 -9.662 -1.896 1.00 96.31 199 PHE A O 1
ATOM 1606 N N . GLN A 1 200 ? -1.119 -9.729 0.025 1.00 94.00 200 GLN A N 1
ATOM 1607 C CA . GLN A 1 200 ? -1.909 -10.820 0.576 1.00 94.00 200 GLN A CA 1
ATOM 1608 C C . GLN A 1 200 ? -3.283 -10.314 1.042 1.00 94.00 200 GLN A C 1
ATOM 1610 O O . GLN A 1 200 ? -3.364 -9.292 1.726 1.00 94.00 200 GLN A O 1
ATOM 1615 N N . TRP A 1 201 ? -4.346 -11.070 0.744 1.00 94.25 201 TRP A N 1
ATOM 1616 C CA . TRP A 1 201 ? -5.677 -10.814 1.296 1.00 94.25 201 TRP A CA 1
ATOM 1617 C C . TRP A 1 201 ? -5.715 -11.015 2.815 1.00 94.25 201 TRP A C 1
ATOM 1619 O O . TRP A 1 201 ? -5.231 -12.023 3.346 1.00 94.25 201 TRP A O 1
ATOM 1629 N N . VAL A 1 202 ? -6.344 -10.071 3.510 1.00 91.56 202 VAL A N 1
ATOM 1630 C CA . VAL A 1 202 ? -6.648 -10.173 4.937 1.00 91.56 202 VAL A CA 1
ATOM 1631 C C . VAL A 1 202 ? -8.081 -10.676 5.064 1.00 91.56 202 VAL A C 1
ATOM 1633 O O . VAL A 1 202 ? -9.016 -10.001 4.657 1.00 91.56 202 VAL A O 1
ATOM 1636 N N . LYS A 1 203 ? -8.256 -11.883 5.611 1.00 88.75 203 LYS A N 1
ATOM 1637 C CA . LYS A 1 203 ? -9.592 -12.441 5.862 1.00 88.75 203 LYS A CA 1
ATOM 1638 C C . LYS A 1 203 ? -10.228 -11.777 7.080 1.00 88.75 203 LYS A C 1
ATOM 1640 O O . LYS A 1 203 ? -9.624 -11.855 8.156 1.00 88.75 203 LYS A O 1
ATOM 1645 N N . GLY A 1 204 ? -11.444 -11.278 6.911 1.00 90.00 204 GLY A N 1
ATOM 1646 C CA . GLY A 1 204 ? -12.273 -10.660 7.938 1.00 90.00 204 GLY A CA 1
ATOM 1647 C C . GLY A 1 204 ? -13.340 -9.776 7.295 1.00 90.00 204 GLY A C 1
ATOM 1648 O O . GLY A 1 204 ? -13.490 -9.814 6.071 1.00 90.00 204 GLY A O 1
ATOM 1649 N N . LEU A 1 205 ? -14.032 -9.013 8.131 1.00 91.12 205 LEU A N 1
ATOM 1650 C CA . LEU A 1 205 ? -14.962 -7.948 7.757 1.00 91.12 205 LEU A CA 1
ATOM 1651 C C . LEU A 1 205 ? -14.403 -6.618 8.258 1.00 91.12 205 LEU A C 1
ATOM 1653 O O . LEU A 1 205 ? -13.609 -6.607 9.209 1.00 91.12 205 LEU A O 1
ATOM 1657 N N . ASP A 1 206 ? -14.772 -5.517 7.611 1.00 93.50 206 ASP A N 1
ATOM 1658 C CA . ASP A 1 206 ? -14.395 -4.205 8.123 1.00 93.50 206 ASP A CA 1
ATOM 1659 C C . ASP A 1 206 ? -15.198 -3.828 9.378 1.00 93.50 206 ASP A C 1
ATOM 1661 O O . ASP A 1 206 ? -16.266 -4.376 9.654 1.00 93.50 206 ASP A O 1
ATOM 1665 N N . ALA A 1 207 ? -14.652 -2.931 10.200 1.00 93.44 207 ALA A N 1
ATOM 1666 C CA . ALA A 1 207 ? -15.264 -2.589 11.482 1.00 93.44 207 ALA A CA 1
ATOM 1667 C C . ALA A 1 207 ? -16.658 -1.950 11.337 1.00 93.44 207 ALA A C 1
ATOM 1669 O O . ALA A 1 207 ? -17.487 -2.090 12.234 1.00 93.44 207 ALA A O 1
ATOM 1670 N N . VAL A 1 208 ? -16.942 -1.269 10.221 1.00 94.44 208 VAL A N 1
ATOM 1671 C CA . VAL A 1 208 ? -18.267 -0.689 9.960 1.00 94.44 208 VAL A CA 1
ATOM 1672 C C . VAL A 1 208 ? -19.258 -1.786 9.580 1.00 94.44 208 VAL A C 1
ATOM 1674 O O . VAL A 1 208 ? -20.386 -1.761 10.063 1.00 94.44 208 VAL A O 1
ATOM 1677 N N . GLU A 1 209 ? -18.843 -2.769 8.775 1.00 93.38 209 GLU A N 1
ATOM 1678 C CA . GLU A 1 209 ? -19.649 -3.970 8.501 1.00 93.38 209 GLU A CA 1
ATOM 1679 C C . GLU A 1 209 ? -20.003 -4.701 9.802 1.00 93.38 209 GLU A C 1
ATOM 1681 O O . GLU A 1 209 ? -21.170 -4.973 10.057 1.00 93.38 209 GLU A O 1
ATOM 1686 N N . LEU A 1 210 ? -19.022 -4.935 10.678 1.00 91.31 210 LEU A N 1
ATOM 1687 C CA . LEU A 1 210 ? -19.251 -5.612 11.960 1.00 91.31 210 LEU A CA 1
ATOM 1688 C C . LEU A 1 210 ? -20.167 -4.827 12.904 1.00 91.31 210 LEU A C 1
ATOM 1690 O O . LEU A 1 210 ? -20.957 -5.433 13.625 1.00 91.31 210 LEU A O 1
ATOM 1694 N N . TYR A 1 211 ? -20.080 -3.497 12.902 1.00 92.88 211 TYR A N 1
ATOM 1695 C CA . TYR A 1 211 ? -21.017 -2.644 13.630 1.00 92.88 211 TYR A CA 1
ATOM 1696 C C . TYR A 1 211 ? -22.442 -2.769 13.073 1.00 92.88 211 TYR A C 1
ATOM 1698 O O . TYR A 1 211 ? -23.384 -2.987 13.832 1.00 92.88 211 TYR A O 1
ATOM 1706 N N . ASN A 1 212 ? -22.601 -2.696 11.749 1.00 93.75 212 ASN A N 1
ATOM 1707 C CA . ASN A 1 212 ? -23.908 -2.813 11.098 1.00 93.75 212 ASN A CA 1
ATOM 1708 C C . ASN A 1 212 ? -24.547 -4.196 11.308 1.00 93.75 212 ASN A C 1
ATOM 1710 O O . ASN A 1 212 ? -25.763 -4.289 11.461 1.00 93.75 212 ASN A O 1
ATOM 1714 N N . ASP A 1 213 ? -23.729 -5.247 11.360 1.00 90.81 213 ASP A N 1
ATOM 1715 C CA . ASP A 1 213 ? -24.158 -6.625 11.612 1.00 90.81 213 ASP A CA 1
ATOM 1716 C C . ASP A 1 213 ? -24.389 -6.922 13.112 1.00 90.81 213 ASP A C 1
ATOM 1718 O O . ASP A 1 213 ? -24.775 -8.034 13.474 1.00 90.81 213 ASP A O 1
ATOM 1722 N N . GLY A 1 214 ? -24.165 -5.945 14.001 1.00 88.81 214 GLY A N 1
ATOM 1723 C CA . GLY A 1 214 ? -24.411 -6.060 15.443 1.00 88.81 214 GLY A CA 1
ATOM 1724 C C . GLY A 1 214 ? -23.322 -6.790 16.239 1.00 88.81 214 GLY A C 1
ATOM 1725 O O . GLY A 1 214 ? -23.536 -7.109 17.407 1.00 88.81 214 GLY A O 1
ATOM 1726 N N . PHE A 1 215 ? -22.155 -7.050 15.640 1.00 86.69 215 PHE A N 1
ATOM 1727 C CA . PHE A 1 215 ? -20.997 -7.644 16.326 1.00 86.69 215 PHE A CA 1
ATOM 1728 C C . PHE A 1 215 ? -20.172 -6.626 17.121 1.00 86.69 215 PHE A C 1
ATOM 1730 O O . PHE A 1 215 ? -19.417 -7.023 18.006 1.00 86.69 215 PHE A O 1
ATOM 1737 N N . LEU A 1 216 ? -20.285 -5.336 16.795 1.00 88.94 216 LEU A N 1
ATOM 1738 C CA . LEU A 1 216 ? -19.665 -4.235 17.533 1.00 88.94 216 LEU A CA 1
ATOM 1739 C C . LEU A 1 216 ? -20.743 -3.256 17.991 1.00 88.94 216 LEU A C 1
ATOM 1741 O O . LEU A 1 216 ? -21.637 -2.907 17.221 1.00 88.94 216 LEU A O 1
ATOM 1745 N N . THR A 1 217 ? -20.627 -2.761 19.219 1.00 91.25 217 THR A N 1
ATOM 1746 C CA . THR A 1 217 ? -21.379 -1.580 19.655 1.00 91.25 217 THR A CA 1
ATOM 1747 C C . THR A 1 217 ? -20.746 -0.298 19.095 1.00 91.25 217 THR A C 1
ATOM 1749 O O . THR A 1 217 ? -19.623 -0.300 18.584 1.00 91.25 217 THR A O 1
ATOM 1752 N N . ALA A 1 218 ? -21.448 0.834 19.199 1.00 94.12 218 ALA A N 1
ATOM 1753 C CA . ALA A 1 218 ? -20.878 2.131 18.822 1.00 94.12 218 ALA A CA 1
ATOM 1754 C C . ALA A 1 218 ? -19.655 2.492 19.689 1.00 94.12 218 ALA A C 1
ATOM 1756 O O . ALA A 1 218 ? -18.692 3.079 19.193 1.00 94.12 218 ALA A O 1
ATOM 1757 N N . GLU A 1 219 ? -19.682 2.106 20.968 1.00 92.50 219 GLU A N 1
ATOM 1758 C CA . GLU A 1 219 ? -18.562 2.278 21.891 1.00 92.50 219 GLU A CA 1
ATOM 1759 C C . GLU A 1 219 ? -17.362 1.421 21.469 1.00 92.50 219 GLU A C 1
ATOM 1761 O O . GLU A 1 219 ? -16.247 1.935 21.388 1.00 92.50 219 GLU A O 1
ATOM 1766 N N . ASP A 1 220 ? -17.587 0.158 21.098 1.00 91.19 220 ASP A N 1
ATOM 1767 C CA . ASP A 1 220 ? -16.526 -0.719 20.594 1.00 91.19 220 ASP A CA 1
ATOM 1768 C C . ASP A 1 220 ? -15.859 -0.149 19.341 1.00 91.19 220 ASP A C 1
ATOM 1770 O O . ASP A 1 220 ? -14.631 -0.113 19.246 1.00 91.19 220 ASP A O 1
ATOM 1774 N N . LEU A 1 221 ? -16.663 0.336 18.387 1.00 92.38 221 LEU A N 1
ATOM 1775 C CA . LEU A 1 221 ? -16.168 0.931 17.147 1.00 92.38 221 LEU A CA 1
ATOM 1776 C C . LEU A 1 221 ? -15.312 2.175 17.423 1.00 92.38 221 LEU A C 1
ATOM 1778 O O . LEU A 1 221 ? -14.239 2.336 16.833 1.00 92.38 221 LEU A O 1
ATOM 1782 N N . GLN A 1 222 ? -15.759 3.038 18.339 1.00 92.12 222 GLN A N 1
ATOM 1783 C CA . GLN A 1 222 ? -15.022 4.236 18.737 1.00 92.12 222 GLN A CA 1
ATOM 1784 C C . GLN A 1 222 ? -13.724 3.884 19.475 1.00 92.12 222 GLN A C 1
ATOM 1786 O O . GLN A 1 222 ? -12.674 4.460 19.175 1.00 92.12 222 GLN A O 1
ATOM 1791 N N . ASN A 1 223 ? -13.768 2.922 20.398 1.00 90.44 223 ASN A N 1
ATOM 1792 C CA . ASN A 1 223 ? -12.603 2.452 21.147 1.00 90.44 223 ASN A CA 1
ATOM 1793 C C . ASN A 1 223 ? -11.564 1.817 20.219 1.00 90.44 223 ASN A C 1
ATOM 1795 O O . ASN A 1 223 ? -10.376 2.124 20.320 1.00 90.44 223 ASN A O 1
ATOM 1799 N N . LEU A 1 224 ? -12.005 0.999 19.262 1.00 91.44 224 LEU A N 1
ATOM 1800 C CA . LEU A 1 224 ? -11.158 0.417 18.226 1.00 91.44 224 LEU A CA 1
ATOM 1801 C C . LEU A 1 224 ? -10.506 1.495 17.348 1.00 91.44 224 LEU A C 1
ATOM 1803 O O . LEU A 1 224 ? -9.300 1.449 17.095 1.00 91.44 224 LEU A O 1
ATOM 1807 N N . TYR A 1 225 ? -11.281 2.487 16.907 1.00 92.25 225 TYR A N 1
ATOM 1808 C CA . TYR A 1 225 ? -10.762 3.591 16.104 1.00 92.25 225 TYR A CA 1
ATOM 1809 C C . TYR A 1 225 ? -9.716 4.410 16.875 1.00 92.25 225 TYR A C 1
ATOM 1811 O O . TYR A 1 225 ? -8.614 4.637 16.369 1.00 92.25 225 TYR A O 1
ATOM 1819 N N . ASN A 1 226 ? -10.005 4.776 18.125 1.00 90.19 226 ASN A N 1
ATOM 1820 C CA . ASN A 1 226 ? -9.075 5.500 18.995 1.00 90.19 226 ASN A CA 1
ATOM 1821 C C . ASN A 1 226 ? -7.800 4.690 19.251 1.00 90.19 226 ASN A C 1
ATOM 1823 O O . ASN A 1 226 ? -6.699 5.208 19.064 1.00 90.19 226 ASN A O 1
ATOM 1827 N N . LYS A 1 227 ? -7.939 3.402 19.592 1.00 89.12 227 LYS A N 1
ATOM 1828 C CA . LYS A 1 227 ? -6.808 2.489 19.776 1.00 89.12 227 LYS A CA 1
ATOM 1829 C C . LYS A 1 227 ? -5.932 2.428 18.529 1.00 89.12 227 LYS A C 1
ATOM 1831 O O . LYS A 1 227 ? -4.721 2.560 18.639 1.00 89.12 227 LYS A O 1
ATOM 1836 N N . SER A 1 228 ? -6.522 2.276 17.344 1.00 91.88 228 SER A N 1
ATOM 1837 C CA . SER A 1 228 ? -5.742 2.184 16.105 1.00 91.88 228 SER A CA 1
ATOM 1838 C C . SER A 1 228 ? -4.954 3.463 15.786 1.00 91.88 228 SER A C 1
ATOM 1840 O O . SER A 1 228 ? -3.833 3.384 15.284 1.00 91.88 228 SER A O 1
ATOM 1842 N N . ASN A 1 229 ? -5.489 4.639 16.135 1.00 90.62 229 ASN A N 1
ATOM 1843 C CA . ASN A 1 229 ? -4.754 5.901 16.040 1.00 90.62 229 ASN A CA 1
ATOM 1844 C C . ASN A 1 229 ? -3.593 5.957 17.042 1.00 90.62 229 ASN A C 1
ATOM 1846 O O . ASN A 1 229 ? -2.494 6.361 16.670 1.00 90.62 229 ASN A O 1
ATOM 1850 N N . LEU A 1 230 ? -3.808 5.527 18.290 1.00 88.38 230 LEU A N 1
ATOM 1851 C CA . LEU A 1 230 ? -2.750 5.457 19.303 1.00 88.38 230 LEU A CA 1
ATOM 1852 C C . LEU A 1 230 ? -1.643 4.477 18.902 1.00 88.38 230 LEU A C 1
ATOM 1854 O O . LEU A 1 230 ? -0.468 4.820 18.999 1.00 88.38 230 LEU A O 1
ATOM 1858 N N . ASP A 1 231 ? -2.006 3.305 18.377 1.00 89.62 231 ASP A N 1
ATOM 1859 C CA . ASP A 1 231 ? -1.045 2.322 17.881 1.00 89.62 231 ASP A CA 1
ATOM 1860 C C . ASP A 1 231 ? -0.201 2.927 16.745 1.00 89.62 231 ASP A C 1
ATOM 1862 O O . ASP A 1 231 ? 1.023 2.858 16.784 1.00 89.62 231 ASP A O 1
ATOM 1866 N N . LEU A 1 232 ? -0.817 3.587 15.753 1.00 91.50 232 LEU A N 1
ATOM 1867 C CA . LEU A 1 232 ? -0.082 4.278 14.681 1.00 91.50 232 LEU A CA 1
ATOM 1868 C C . LEU A 1 232 ? 0.866 5.353 15.235 1.00 91.50 232 LEU A C 1
ATOM 1870 O O . LEU A 1 232 ? 2.018 5.449 14.804 1.00 91.50 232 LEU A O 1
ATOM 1874 N N . ARG A 1 233 ? 0.412 6.118 16.231 1.00 87.62 233 ARG A N 1
ATOM 1875 C CA . ARG A 1 233 ? 1.207 7.170 16.872 1.00 87.62 233 ARG A CA 1
ATOM 1876 C C . ARG A 1 233 ? 2.382 6.643 17.666 1.00 87.62 233 ARG A C 1
ATOM 1878 O O . ARG A 1 233 ? 3.448 7.242 17.578 1.00 87.62 233 ARG A O 1
ATOM 1885 N N . ALA A 1 234 ? 2.231 5.511 18.347 1.00 87.12 234 ALA A N 1
ATOM 1886 C CA . ALA A 1 234 ? 3.354 4.819 18.968 1.00 87.12 234 ALA A CA 1
ATOM 1887 C C . ALA A 1 234 ? 4.432 4.480 17.927 1.00 87.12 234 ALA A C 1
ATOM 1889 O O . ALA A 1 234 ? 5.614 4.434 18.254 1.00 87.12 234 ALA A O 1
ATOM 1890 N N . HIS A 1 235 ? 4.051 4.309 16.654 1.00 88.62 235 HIS A N 1
ATOM 1891 C CA . HIS A 1 235 ? 4.981 4.135 15.541 1.00 88.62 235 HIS A CA 1
ATOM 1892 C C . HIS A 1 235 ? 5.487 5.421 14.879 1.00 88.62 235 HIS A C 1
ATOM 1894 O O . HIS A 1 235 ? 6.178 5.334 13.869 1.00 88.62 235 HIS A O 1
ATOM 1900 N N . ASN A 1 236 ? 5.205 6.602 15.433 1.00 90.19 236 ASN A N 1
ATOM 1901 C CA . ASN A 1 236 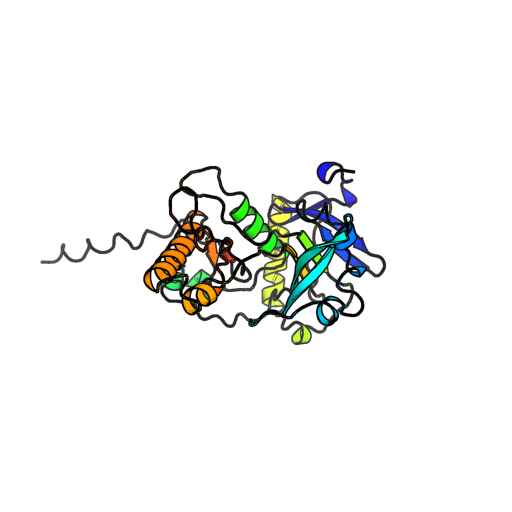? 5.466 7.898 14.792 1.00 90.19 236 ASN A CA 1
ATOM 1902 C C . ASN A 1 236 ? 4.854 7.978 13.386 1.00 90.19 236 ASN A C 1
ATOM 1904 O O . ASN A 1 236 ? 5.411 8.596 12.476 1.00 90.19 236 ASN A O 1
ATOM 1908 N N . LEU A 1 237 ? 3.717 7.309 13.199 1.00 92.12 237 LEU A N 1
ATOM 1909 C CA . LEU A 1 237 ? 3.015 7.194 11.934 1.00 92.12 237 LEU A CA 1
ATOM 1910 C C . LEU A 1 237 ? 1.568 7.662 12.086 1.00 92.12 237 LEU A C 1
ATOM 1912 O O . LEU A 1 237 ? 0.995 7.701 13.174 1.00 92.12 237 LEU A O 1
ATOM 1916 N N . VAL A 1 238 ? 0.967 8.025 10.961 1.00 92.94 238 VAL A N 1
ATOM 1917 C CA . VAL A 1 238 ? -0.446 8.390 10.861 1.00 92.94 238 VAL A CA 1
ATOM 1918 C C . VAL A 1 238 ? -0.973 8.016 9.486 1.00 92.94 238 VAL A C 1
ATOM 1920 O O . VAL A 1 238 ? -0.243 8.120 8.504 1.00 92.94 238 VAL A O 1
ATOM 1923 N N . VAL A 1 239 ? -2.239 7.621 9.390 1.00 93.62 239 VAL A N 1
ATOM 1924 C CA . VAL A 1 239 ? -2.949 7.559 8.108 1.00 93.62 239 VAL A CA 1
ATOM 1925 C C . VAL A 1 239 ? -3.815 8.809 8.009 1.00 93.62 239 VAL A C 1
ATOM 1927 O O . VAL A 1 239 ? -4.698 9.011 8.832 1.00 93.62 239 VAL A O 1
ATOM 1930 N N . LEU A 1 240 ? -3.559 9.685 7.036 1.00 92.06 240 LEU A N 1
ATOM 1931 C CA . LEU A 1 240 ? -4.266 10.974 6.990 1.00 92.06 240 LEU A CA 1
ATOM 1932 C C . LEU A 1 240 ? -5.760 10.845 6.633 1.00 92.06 240 LEU A C 1
ATOM 1934 O O . LEU A 1 240 ? -6.550 11.689 7.036 1.00 92.06 240 LEU A O 1
ATOM 1938 N N . ASP A 1 241 ? -6.148 9.781 5.925 1.00 90.00 241 ASP A N 1
ATOM 1939 C CA . ASP A 1 241 ? -7.551 9.420 5.658 1.00 90.00 241 ASP A CA 1
ATOM 1940 C C . ASP A 1 241 ? -7.978 8.217 6.519 1.00 90.00 241 ASP A C 1
ATOM 1942 O O . ASP A 1 241 ? -8.606 7.278 6.034 1.00 90.00 241 ASP A O 1
ATOM 1946 N N . HIS A 1 242 ? -7.544 8.160 7.784 1.00 92.31 242 HIS A N 1
ATOM 1947 C CA . HIS A 1 242 ? -7.856 7.021 8.650 1.00 92.31 242 HIS A CA 1
ATOM 1948 C C . HIS A 1 242 ? -9.352 6.942 8.940 1.00 92.31 242 HIS A C 1
ATOM 1950 O O . HIS A 1 242 ? -9.955 7.924 9.355 1.00 92.31 242 HIS A O 1
ATOM 1956 N N . LYS A 1 243 ? -9.952 5.764 8.746 1.00 91.94 243 LYS A N 1
ATOM 1957 C CA . LYS A 1 243 ? -11.390 5.533 8.933 1.00 91.94 243 LYS A CA 1
ATOM 1958 C C . LYS A 1 243 ? -11.624 4.151 9.536 1.00 91.94 243 LYS A C 1
ATOM 1960 O O . LYS A 1 243 ? -10.860 3.234 9.229 1.00 91.94 243 LYS A O 1
ATOM 1965 N N . PRO A 1 244 ? -12.716 3.931 10.291 1.00 93.00 244 PRO A N 1
ATOM 1966 C CA . PRO A 1 244 ? -13.025 2.610 10.844 1.00 93.00 244 PRO A CA 1
ATOM 1967 C C . PRO A 1 244 ? -13.122 1.496 9.787 1.00 93.00 244 PRO A C 1
ATOM 1969 O O . PRO A 1 244 ? -12.664 0.383 10.020 1.00 93.00 244 PRO A O 1
ATOM 1972 N N . ARG A 1 245 ? -13.596 1.809 8.572 1.00 93.62 245 ARG A N 1
ATOM 1973 C CA . ARG A 1 245 ? -13.624 0.874 7.425 1.00 93.62 245 ARG A CA 1
ATOM 1974 C C . ARG A 1 245 ? -12.242 0.393 6.951 1.00 93.62 245 ARG A C 1
ATOM 1976 O O . ARG A 1 245 ? -12.149 -0.517 6.136 1.00 93.62 245 ARG A O 1
ATOM 1983 N N . HIS A 1 246 ? -11.154 1.008 7.418 1.00 94.25 246 HIS A N 1
ATOM 1984 C CA . HIS A 1 246 ? -9.783 0.576 7.122 1.00 94.25 246 HIS A CA 1
ATOM 1985 C C . HIS A 1 246 ? -9.263 -0.466 8.122 1.00 94.25 246 HIS A C 1
ATOM 1987 O O . HIS A 1 246 ? -8.119 -0.911 7.993 1.00 94.25 246 HIS A O 1
ATOM 1993 N N . LEU A 1 247 ? -10.083 -0.861 9.100 1.00 94.88 247 LEU A N 1
ATOM 1994 C CA . LEU A 1 247 ? -9.766 -1.841 10.130 1.00 94.88 247 LEU A CA 1
ATOM 1995 C C . LEU A 1 247 ? -10.541 -3.128 9.847 1.00 94.88 247 LEU A C 1
ATOM 1997 O O . LEU A 1 247 ? -11.766 -3.135 9.881 1.00 94.88 247 LEU A O 1
ATOM 2001 N N . ILE A 1 248 ? -9.821 -4.214 9.570 1.00 93.50 248 ILE A N 1
ATOM 2002 C CA . ILE A 1 248 ? -10.402 -5.542 9.364 1.00 93.50 248 ILE A CA 1
ATOM 2003 C C . ILE A 1 248 ? -10.263 -6.365 10.636 1.00 93.50 248 ILE A C 1
ATOM 2005 O O . ILE A 1 248 ? -9.149 -6.543 11.135 1.00 93.50 248 ILE A O 1
ATOM 2009 N N . LEU A 1 249 ? -11.369 -6.944 11.091 1.00 91.75 249 LEU A N 1
ATOM 2010 C CA . LEU A 1 249 ? -11.403 -7.899 12.194 1.00 91.75 249 LEU A CA 1
ATOM 2011 C C . LEU A 1 249 ? -11.940 -9.238 11.698 1.00 91.75 249 LEU A C 1
ATOM 2013 O O . LEU A 1 249 ? -12.652 -9.322 10.693 1.00 91.75 249 LEU A O 1
ATOM 2017 N N . ARG A 1 250 ? -11.568 -10.323 12.378 1.00 85.19 250 ARG A N 1
ATOM 2018 C CA . ARG A 1 250 ? -12.007 -11.666 12.003 1.00 85.19 250 ARG A CA 1
ATOM 2019 C C . ARG A 1 250 ? -12.981 -12.224 13.038 1.00 85.19 250 ARG A C 1
ATOM 2021 O O . ARG A 1 250 ? -12.527 -12.632 14.099 1.00 85.19 250 ARG A O 1
ATOM 2028 N N . PRO A 1 251 ? -14.268 -12.380 12.704 1.00 70.75 251 PRO A N 1
ATOM 2029 C CA . PRO A 1 251 ? -15.152 -13.195 13.526 1.00 70.75 251 PRO A CA 1
ATOM 2030 C C . PRO A 1 251 ? -14.757 -14.682 13.404 1.00 70.75 251 PRO A C 1
ATOM 2032 O O . PRO A 1 251 ? -14.508 -15.185 12.302 1.00 70.75 251 PRO A O 1
ATOM 2035 N N . LEU A 1 252 ? -14.676 -15.408 14.524 1.00 67.38 252 LEU A N 1
ATOM 2036 C CA . LEU A 1 252 ? -14.623 -16.878 14.524 1.00 67.38 252 LEU A CA 1
ATOM 2037 C C . LEU A 1 252 ? -16.040 -17.469 14.448 1.00 67.38 252 LEU A C 1
ATOM 2039 O O . LEU A 1 252 ? -17.023 -16.794 14.737 1.00 67.38 252 LEU A O 1
ATOM 2043 N N . ARG A 1 253 ? -16.139 -18.764 14.099 1.00 55.34 253 ARG A N 1
ATOM 2044 C CA . ARG A 1 253 ? -17.404 -19.513 13.903 1.00 55.34 253 ARG A CA 1
ATOM 2045 C C . ARG A 1 253 ? -18.390 -19.463 15.084 1.00 55.34 253 ARG A C 1
ATOM 2047 O O . ARG A 1 253 ? -19.564 -19.727 14.864 1.00 55.34 253 ARG A O 1
ATOM 2054 N N . ASN A 1 254 ? -17.927 -19.107 16.286 1.00 54.78 254 ASN A N 1
ATOM 2055 C CA . ASN A 1 254 ? -18.737 -19.040 17.509 1.00 54.78 254 ASN A CA 1
ATOM 2056 C C . ASN A 1 254 ? -18.957 -17.594 18.000 1.00 54.78 254 ASN A C 1
ATOM 2058 O O . ASN A 1 254 ? -19.372 -17.386 19.134 1.00 54.78 254 ASN A O 1
ATOM 2062 N N . GLY A 1 255 ? -18.659 -16.597 17.163 1.00 51.62 255 GLY A N 1
ATOM 2063 C CA . GLY A 1 255 ? -19.104 -15.216 17.344 1.00 51.62 255 GLY A CA 1
ATOM 2064 C C . GLY A 1 255 ? -18.079 -14.227 17.895 1.00 51.62 255 GLY A C 1
ATOM 2065 O O . GLY A 1 255 ? -18.168 -13.065 17.527 1.00 51.62 255 GLY A O 1
ATOM 2066 N N . ILE A 1 256 ? -17.110 -14.608 18.738 1.00 54.66 256 ILE A N 1
ATOM 2067 C CA . ILE A 1 256 ? -16.322 -13.587 19.463 1.00 54.66 256 ILE A CA 1
ATOM 2068 C C . ILE A 1 256 ? -14.879 -14.041 19.741 1.00 54.66 256 ILE A C 1
ATOM 2070 O O . ILE A 1 256 ? -14.533 -14.429 20.846 1.00 54.66 256 ILE A O 1
ATOM 2074 N N . GLU A 1 257 ? -14.002 -13.939 18.746 1.00 56.84 257 GLU A N 1
ATOM 2075 C CA . GLU A 1 257 ? -12.618 -13.516 19.024 1.00 56.84 257 GLU A CA 1
ATOM 2076 C C . GLU A 1 257 ? -12.309 -12.347 18.098 1.00 56.84 257 GLU A C 1
ATOM 2078 O O . GLU A 1 257 ? -11.527 -12.431 17.156 1.00 56.84 257 GLU A O 1
ATOM 2083 N N . LEU A 1 258 ? -12.993 -11.236 18.362 1.00 60.59 258 LEU A N 1
ATOM 2084 C CA . LEU A 1 258 ? -12.527 -9.932 17.908 1.00 60.59 258 LEU A CA 1
ATOM 2085 C C . LEU A 1 258 ? -11.346 -9.461 18.771 1.00 60.59 258 LEU A C 1
ATOM 2087 O O . LEU A 1 258 ? -10.716 -8.468 18.433 1.00 60.59 258 LEU A O 1
ATOM 2091 N N . LEU A 1 259 ? -11.053 -10.167 19.870 1.00 63.47 259 LEU A N 1
ATOM 2092 C CA . LEU A 1 259 ? -10.117 -9.760 20.903 1.00 63.47 259 LEU A CA 1
ATOM 2093 C C . LEU A 1 259 ? -8.751 -10.458 20.773 1.00 63.47 259 LEU A C 1
ATOM 2095 O O . LEU A 1 259 ? -8.655 -11.652 20.496 1.00 63.47 259 LEU A O 1
ATOM 2099 N N . ALA A 1 260 ? -7.687 -9.705 21.012 1.00 63.34 260 ALA A N 1
ATOM 2100 C CA . ALA A 1 260 ? -6.355 -10.157 21.346 1.00 63.34 260 ALA A CA 1
ATOM 2101 C C . ALA A 1 260 ? -6.336 -10.817 22.737 1.00 63.34 260 ALA A C 1
ATOM 2103 O O . ALA A 1 260 ? -7.294 -10.769 23.509 1.00 63.34 260 ALA A O 1
ATOM 2104 N N . ARG A 1 261 ? -5.201 -11.444 23.072 1.00 60.84 261 ARG A N 1
ATOM 2105 C CA . ARG A 1 261 ? -5.011 -12.186 24.335 1.00 60.84 261 ARG A CA 1
ATOM 2106 C C . ARG A 1 261 ? -5.156 -11.325 25.594 1.00 60.84 261 ARG A C 1
ATOM 2108 O O . ARG A 1 261 ? -5.340 -11.878 26.670 1.00 60.84 261 ARG A O 1
ATOM 2115 N N . ASP A 1 262 ? -5.039 -10.011 25.457 1.00 62.56 262 ASP A N 1
ATOM 2116 C CA . ASP A 1 262 ? -5.189 -9.020 26.524 1.00 62.56 262 ASP A CA 1
ATOM 2117 C C . ASP A 1 262 ? -6.622 -8.466 26.638 1.00 62.56 262 ASP A C 1
ATOM 2119 O O . ASP A 1 262 ? -6.868 -7.564 27.433 1.00 62.56 262 ASP A O 1
ATOM 2123 N N . GLY A 1 263 ? -7.570 -8.992 25.853 1.00 64.06 263 GLY A N 1
ATOM 2124 C CA . GLY A 1 263 ? -8.956 -8.532 25.842 1.00 64.06 263 GLY A CA 1
ATOM 2125 C C . GLY A 1 263 ? -9.202 -7.265 25.016 1.00 64.06 263 GLY A C 1
ATOM 2126 O O . GLY A 1 263 ? -10.316 -6.754 25.043 1.00 64.06 263 GLY A O 1
ATOM 2127 N N . THR A 1 264 ? -8.211 -6.757 24.272 1.00 71.38 264 THR A N 1
ATOM 2128 C CA . THR A 1 264 ? -8.377 -5.623 23.336 1.00 71.38 264 THR A CA 1
ATOM 2129 C C . THR A 1 264 ? -8.728 -6.100 21.932 1.00 71.38 264 THR A C 1
ATOM 2131 O O . THR A 1 264 ? -8.458 -7.241 21.614 1.00 71.38 264 THR A O 1
ATOM 2134 N N . PHE A 1 265 ? -9.288 -5.275 21.043 1.00 76.94 265 PHE A N 1
ATOM 2135 C CA . PHE A 1 265 ? -9.573 -5.716 19.669 1.00 76.94 265 PHE A CA 1
ATOM 2136 C C . PHE A 1 265 ? -8.302 -6.000 18.841 1.00 76.94 265 PHE A C 1
ATOM 2138 O O . PHE A 1 265 ? -7.428 -5.141 18.710 1.00 76.94 265 PHE A O 1
ATOM 2145 N N . ASP A 1 266 ? -8.237 -7.176 18.213 1.00 83.44 266 ASP A N 1
ATOM 2146 C CA . ASP A 1 266 ? -7.204 -7.553 17.249 1.00 83.44 266 ASP A CA 1
ATOM 2147 C C . ASP A 1 266 ? -7.656 -7.200 15.826 1.00 83.44 266 ASP A C 1
ATOM 2149 O O . ASP A 1 266 ? -8.603 -7.777 15.285 1.00 83.44 266 ASP A O 1
ATOM 2153 N N . TYR A 1 267 ? -6.966 -6.248 15.202 1.00 91.44 267 TYR A N 1
ATOM 2154 C CA . TYR A 1 267 ? -7.325 -5.729 13.886 1.00 91.44 267 TYR A CA 1
ATOM 2155 C C . TYR A 1 267 ? -6.153 -5.789 12.913 1.00 91.44 267 TYR A C 1
ATOM 2157 O O . TYR A 1 267 ? -4.983 -5.863 13.290 1.00 91.44 267 TYR A O 1
ATOM 2165 N N . ALA A 1 268 ? -6.477 -5.718 11.627 1.00 93.25 268 ALA A N 1
ATOM 2166 C CA . ALA A 1 268 ? -5.520 -5.457 10.570 1.00 93.25 268 ALA A CA 1
ATOM 2167 C C . ALA A 1 268 ? -5.878 -4.169 9.824 1.00 93.25 268 ALA A C 1
ATOM 2169 O O . ALA A 1 268 ? -6.990 -4.026 9.322 1.00 93.25 268 ALA A O 1
ATOM 2170 N N . LEU A 1 269 ? -4.913 -3.261 9.706 1.00 95.38 269 LEU A N 1
ATOM 2171 C CA . LEU A 1 269 ? -5.026 -2.059 8.885 1.00 95.38 269 LEU A CA 1
ATOM 2172 C C . LEU A 1 269 ? -4.896 -2.438 7.400 1.00 95.38 269 LEU A C 1
ATOM 2174 O O . LEU A 1 269 ? -4.041 -3.262 7.053 1.00 95.38 269 LEU A O 1
ATOM 2178 N N . ILE A 1 270 ? -5.723 -1.872 6.514 1.00 92.94 270 ILE A N 1
ATOM 2179 C CA . ILE A 1 270 ? -5.763 -2.274 5.093 1.00 92.94 270 ILE A CA 1
ATOM 2180 C C . ILE A 1 270 ? -5.623 -1.160 4.051 1.00 92.94 270 ILE A C 1
ATOM 2182 O O . ILE A 1 270 ? -5.469 -1.499 2.870 1.00 92.94 270 ILE A O 1
ATOM 2186 N N . ASP A 1 271 ? -5.651 0.110 4.448 1.00 91.75 271 ASP A N 1
ATOM 2187 C CA . ASP A 1 271 ? -5.395 1.249 3.561 1.00 91.75 271 ASP A CA 1
ATOM 2188 C C . ASP A 1 271 ? -4.222 2.085 4.086 1.00 91.75 271 ASP A C 1
ATOM 2190 O O . ASP A 1 271 ? -4.129 2.373 5.278 1.00 91.75 271 ASP A O 1
ATOM 2194 N N . PHE A 1 272 ? -3.291 2.404 3.189 1.00 91.56 272 PHE A N 1
ATOM 2195 C CA . PHE A 1 272 ? -1.953 2.910 3.508 1.00 91.56 272 PHE A CA 1
ATOM 2196 C C . PHE A 1 272 ? -1.484 4.002 2.547 1.00 91.56 272 PHE A C 1
ATOM 2198 O O . PHE A 1 272 ? -0.347 4.461 2.655 1.00 91.56 272 PHE A O 1
ATOM 2205 N N . GLU A 1 273 ? -2.316 4.417 1.586 1.00 92.12 273 GLU A N 1
ATOM 2206 C CA . GLU A 1 273 ? -1.867 5.328 0.521 1.00 92.12 273 GLU A CA 1
ATOM 2207 C C . GLU A 1 273 ? -1.456 6.699 1.056 1.00 92.12 273 GLU A C 1
ATOM 2209 O O . GLU A 1 273 ? -0.653 7.390 0.435 1.00 92.12 273 GLU A O 1
ATOM 2214 N N . LEU A 1 274 ? -1.982 7.068 2.225 1.00 94.31 274 LEU A N 1
ATOM 2215 C CA . LEU A 1 274 ? -1.684 8.302 2.947 1.00 94.31 274 LEU A CA 1
ATOM 2216 C C . LEU A 1 274 ? -1.093 8.026 4.337 1.00 94.31 274 LEU A C 1
ATOM 2218 O O . LEU A 1 274 ? -1.258 8.833 5.251 1.00 94.31 274 LEU A O 1
ATOM 2222 N N . LEU A 1 275 ? -0.432 6.876 4.505 1.00 95.12 275 LEU A N 1
ATOM 2223 C CA . LEU A 1 275 ? 0.380 6.581 5.684 1.00 95.12 275 LEU A CA 1
ATOM 2224 C C . LEU A 1 275 ? 1.638 7.459 5.646 1.00 95.12 275 LEU A C 1
ATOM 2226 O O . LEU A 1 275 ? 2.348 7.449 4.643 1.00 95.12 275 LEU A O 1
ATOM 2230 N N . LYS A 1 276 ? 1.908 8.227 6.702 1.00 93.38 276 LYS A N 1
ATOM 2231 C CA . LYS A 1 276 ? 3.012 9.194 6.770 1.00 93.38 276 LYS A CA 1
ATOM 2232 C C . LYS A 1 276 ? 3.731 9.120 8.104 1.00 93.38 276 LYS A C 1
ATOM 2234 O O . LYS A 1 276 ? 3.095 8.907 9.133 1.00 93.38 276 LYS A O 1
ATOM 2239 N N . HIS A 1 277 ? 5.037 9.371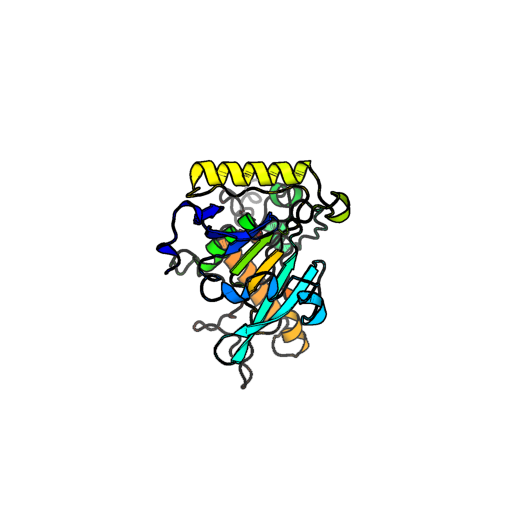 8.076 1.00 91.00 277 HIS A N 1
ATOM 2240 C CA . HIS A 1 277 ? 5.783 9.708 9.283 1.00 91.00 277 HIS A CA 1
ATOM 2241 C C . HIS A 1 277 ? 5.324 11.051 9.837 1.00 91.00 277 HIS A C 1
ATOM 2243 O O . HIS A 1 277 ? 5.129 12.013 9.092 1.00 91.00 277 HIS A O 1
ATOM 2249 N N . VAL A 1 278 ? 5.188 11.108 11.156 1.00 84.94 278 VAL A N 1
ATOM 2250 C CA . VAL A 1 278 ? 4.932 12.331 11.908 1.00 84.94 278 VAL A CA 1
ATOM 2251 C C . VAL A 1 278 ? 6.211 12.680 12.671 1.00 84.94 278 VAL A C 1
ATOM 2253 O O . VAL A 1 278 ? 6.756 11.804 13.344 1.00 84.94 278 VAL A O 1
ATOM 2256 N N . PRO A 1 279 ? 6.715 13.923 12.580 1.00 73.69 279 PRO A N 1
ATOM 2257 C CA . PRO A 1 279 ? 7.855 14.358 13.382 1.00 73.69 279 PRO A CA 1
ATOM 2258 C C . PRO A 1 279 ? 7.587 14.168 14.882 1.00 73.69 279 PRO A C 1
ATOM 2260 O O . PRO A 1 279 ? 6.517 14.533 15.368 1.00 73.69 279 PRO A O 1
ATOM 2263 N N . THR A 1 280 ? 8.562 13.618 15.607 1.00 63.97 280 THR A N 1
ATOM 2264 C CA . THR A 1 280 ? 8.493 13.353 17.058 1.00 63.97 280 THR A CA 1
ATOM 2265 C C . THR A 1 280 ? 8.532 14.614 17.922 1.00 63.97 280 THR A C 1
ATOM 2267 O O . THR A 1 280 ? 8.165 14.556 19.088 1.00 63.97 280 THR A O 1
ATOM 2270 N N . ASP A 1 281 ? 8.935 15.755 17.361 1.00 53.94 281 ASP A N 1
ATOM 2271 C CA . ASP A 1 281 ? 9.254 16.975 18.119 1.00 53.94 281 ASP A CA 1
ATOM 2272 C C . ASP A 1 281 ? 8.027 17.860 18.400 1.00 53.94 281 ASP A C 1
ATOM 2274 O O . ASP A 1 281 ? 8.152 19.051 18.692 1.00 53.94 281 ASP A O 1
ATOM 2278 N N . LEU A 1 282 ? 6.817 17.313 18.280 1.00 49.53 282 LEU A N 1
ATOM 2279 C CA . LEU A 1 282 ? 5.619 18.047 18.667 1.00 49.53 282 LEU A CA 1
ATOM 2280 C C . LEU A 1 282 ? 5.521 18.046 20.193 1.00 49.53 282 LEU A C 1
ATOM 2282 O O . LEU A 1 282 ? 5.438 16.965 20.774 1.00 49.53 282 LEU A O 1
ATOM 2286 N N . PRO A 1 283 ? 5.484 19.217 20.855 1.00 40.34 283 PRO A N 1
ATOM 2287 C CA . PRO A 1 283 ? 5.117 19.251 22.258 1.00 40.34 283 PRO A CA 1
ATOM 2288 C C . PRO A 1 283 ? 3.725 18.634 22.393 1.00 40.34 283 PRO A C 1
ATOM 2290 O O . PRO A 1 283 ? 2.803 19.002 21.655 1.00 40.34 283 PRO A O 1
ATOM 2293 N N . ASP A 1 284 ? 3.590 17.688 23.321 1.00 41.41 284 ASP A N 1
ATOM 2294 C CA . ASP A 1 284 ? 2.299 17.144 23.718 1.00 41.41 284 ASP A CA 1
ATOM 2295 C C . ASP A 1 284 ? 1.355 18.314 23.997 1.00 41.41 284 ASP A C 1
ATOM 2297 O O . ASP A 1 284 ? 1.518 19.060 24.963 1.00 41.41 284 ASP A O 1
ATOM 2301 N N . LYS A 1 285 ? 0.310 18.471 23.179 1.00 43.38 285 LYS A N 1
ATOM 2302 C CA . LYS A 1 285 ? -0.778 19.426 23.447 1.00 43.38 285 LYS A CA 1
ATOM 2303 C C . LYS A 1 285 ? -1.635 19.015 24.659 1.00 43.38 285 LYS A C 1
ATOM 2305 O O . LYS A 1 285 ? -2.757 19.487 24.808 1.00 43.38 285 LYS A O 1
ATOM 2310 N N . ALA A 1 286 ? -1.118 18.152 25.534 1.00 36.81 286 ALA A N 1
ATOM 2311 C CA . ALA A 1 286 ? -1.729 17.765 26.798 1.00 36.81 286 ALA A CA 1
ATOM 2312 C C . ALA A 1 286 ? -1.335 18.682 27.977 1.00 36.81 286 ALA A C 1
ATOM 2314 O O . ALA A 1 286 ? -1.875 18.516 29.066 1.00 36.81 286 ALA A O 1
ATOM 2315 N N . SER A 1 287 ? -0.459 19.679 27.789 1.00 33.38 287 SER A N 1
ATOM 2316 C CA . SER A 1 287 ? 0.009 20.566 28.872 1.00 33.38 287 SER A CA 1
ATOM 2317 C C . SER A 1 287 ? -0.325 22.053 28.686 1.00 33.38 287 SER A C 1
ATOM 2319 O O . SER A 1 287 ? 0.348 22.919 29.233 1.00 33.38 287 SER A O 1
ATOM 2321 N N . THR A 1 288 ? -1.396 22.404 27.964 1.00 34.06 288 THR A N 1
ATOM 2322 C CA . THR A 1 288 ? -1.867 23.807 27.871 1.00 34.06 288 THR A CA 1
ATOM 2323 C C . THR A 1 288 ? -3.138 24.061 28.686 1.00 34.06 288 THR A C 1
ATOM 2325 O O . THR A 1 288 ? -4.113 24.624 28.195 1.00 34.06 288 THR A O 1
ATOM 2328 N N . LYS A 1 289 ? -3.121 23.660 29.964 1.00 35.72 289 LYS A N 1
ATOM 2329 C CA . LYS A 1 289 ? -4.079 24.143 30.979 1.00 35.72 289 LYS A CA 1
ATOM 2330 C C . LYS A 1 289 ? -3.446 24.909 32.150 1.00 35.72 289 LYS A C 1
ATOM 2332 O O . LYS A 1 289 ? -4.181 25.360 33.017 1.00 35.72 289 LYS A O 1
ATOM 2337 N N . GLU A 1 290 ? -2.135 25.156 32.139 1.00 35.28 290 GLU A N 1
ATOM 2338 C CA . GLU A 1 290 ? -1.422 25.834 33.243 1.00 35.28 290 GLU A CA 1
ATOM 2339 C C . GLU A 1 290 ? -0.867 27.233 32.912 1.00 35.28 290 GLU A C 1
ATOM 2341 O O . GLU A 1 290 ? 0.061 27.713 33.550 1.00 35.28 290 GLU A O 1
ATOM 2346 N N . LEU A 1 291 ? -1.465 27.947 31.952 1.00 35.34 291 LEU A N 1
ATOM 2347 C CA . LEU A 1 291 ? -1.139 29.365 31.692 1.00 35.34 291 LEU A CA 1
ATOM 2348 C C . LEU A 1 291 ? -2.349 30.311 31.780 1.00 35.34 291 LEU A C 1
ATOM 2350 O O . LEU A 1 291 ? -2.264 31.462 31.371 1.00 35.34 291 LEU A O 1
ATOM 2354 N N . ALA A 1 292 ? -3.462 29.857 32.368 1.00 35.47 292 ALA A N 1
ATOM 2355 C CA . ALA A 1 292 ? -4.640 30.694 32.631 1.00 35.47 292 ALA A CA 1
ATOM 2356 C C . ALA A 1 292 ? -4.826 31.073 34.118 1.00 35.47 292 ALA A C 1
ATOM 2358 O O . ALA A 1 292 ? -5.851 31.647 34.469 1.00 35.47 292 ALA A O 1
ATOM 2359 N N . SER A 1 293 ? -3.857 30.781 34.996 1.00 39.91 293 SER A N 1
ATOM 2360 C CA . SER A 1 293 ? -3.930 31.110 36.433 1.00 39.91 293 SER A CA 1
ATOM 2361 C C . SER A 1 293 ? -2.757 31.944 36.965 1.00 39.91 293 SER A C 1
ATOM 2363 O O . SER A 1 293 ? -2.607 32.080 38.174 1.00 39.91 293 SER A O 1
ATOM 2365 N N . ALA A 1 294 ? -1.946 32.541 36.091 1.00 37.19 294 ALA A N 1
ATOM 2366 C CA . ALA A 1 294 ? -0.926 33.522 36.470 1.00 37.19 294 ALA A CA 1
ATOM 2367 C C . ALA A 1 294 ? -1.219 34.852 35.763 1.00 37.19 294 ALA A C 1
ATOM 2369 O O . ALA A 1 294 ? -0.587 35.216 34.776 1.00 37.19 294 ALA A O 1
ATOM 2370 N N . GLY A 1 295 ? -2.265 35.525 36.233 1.00 42.94 295 GLY A N 1
ATOM 2371 C CA . GLY A 1 295 ? -2.758 36.780 35.676 1.00 42.94 295 GLY A CA 1
ATOM 2372 C C . GLY A 1 295 ? -4.010 37.252 36.406 1.00 42.94 295 GLY A C 1
ATOM 2373 O O . GLY A 1 295 ? -5.038 37.471 35.772 1.00 42.94 295 GLY A O 1
ATOM 2374 N N . ALA A 1 296 ? -3.923 37.329 37.733 1.00 35.22 296 ALA A N 1
ATOM 2375 C CA . ALA A 1 296 ? -4.824 38.082 38.599 1.00 35.22 296 ALA A CA 1
ATOM 2376 C C . ALA A 1 296 ? -3.961 38.975 39.495 1.00 35.22 296 ALA A C 1
ATOM 2378 O O . ALA A 1 296 ? -2.903 38.473 39.944 1.00 35.22 296 ALA A O 1
#

Secondary structure (DSSP, 8-state):
--STT--GGGEEEETTEEEEEEEPTTS-EEEEEHHHHTTHHHHSGGGTTGGGHHHHSSEEPSSSS-EEEEEEE-TTS-EEEEEEEE--TTS-------HHHHHHS-HHHHHT--PPPHHHHHHHHHHHHH--S-TTSPPPEE--EEEEEE-S-B--GGGGT--HHHHHHHHHHHHHHHHHH--BSPP---TTB--EEEEE---SEEHHHHHHTTSS-HHHHHHHHHHHHHHHHHTTEEETT--GGGEEE---TTS---B-TTSSB--EE---TTEEE--TT---TT-TTSSSSS--

Sequence (296 aa):
MAFDDLPSEYKARAYGVDYARLCLLGGGELFLTRYGWGLSKRALPKAWFIDQRYEETGKKLDGTGTVYRVPIVVPVGATKDVVVKFSRVAQDVPIFVDKPVAELVPRSVIDNACFNDPFEEFGLLTELRRGPFSPDRPPIKTKRPLAIYSPPREYKLWQLGRKEGLFSQHVARLRADQEKNGTGVPVTLHLRRDYIMFFQWVKGLDAVELYNDGFLTAEDLQNLYNKSNLDLRAHNLVVLDHKPRHLILRPLRNGIELLARDGTFDYALIDFELLKHVPTDLPDKASTKELASAGA

Radius of gyration: 20.49 Å; chains: 1; bounding box: 48×66×62 Å

Organism: NCBI:txid1384459

pLDDT: mean 86.86, std 15.18, range [33.38, 98.56]